Protein AF-A0A8S3PQK8-F1 (afdb_monomer_lite)

Secondary structure (DSSP, 8-state):
-HHHHHHHHHHHTT-SS------S-HHHHHHHHHHHHHTT-------------------TTS-HHHHHHHHHGGGHHHHHH-TTS------SS--HHHHHHHHHHHT-SS----------TT-----PPPPSS-HHHHHHHHHHHHHHHHHHHGGGS--EEEE--HHHHHHHHHHHHHHTT-TTT--TTT-SEEEE-TT--HHHHHHHHHHHTSSS-S--EEEESS--TT--

Foldseek 3Di:
DVVVVVVVCVVVVPDPDDDDDDDLDPLQVVVVCVVCVVVVHDDDDDDDPDPPPDDDDDDPPDDSVVVVVVVVLVCLVVCVVCVPDDDDDDDPDDDPVNVVVCCVSNVPPDDDDDDDDPDDPPDDDDDDDQDDDDPLVRLVVVLLVLLVVCLVCQLNQAQDEAADDPVSVVVSVVVSQVSVPHPVVDDLVQDQEEEDEPPDDPVSNCSQVVQVPDPRHSNRYYYYNDDNDDDD

InterPro domains:
  IPR027417 P-loop containing nucleoside triphosphate hydrolase [G3DSA:3.40.50.300] (14-61)
  IPR027417 P-loop containing nucleoside triphosphate hydrolase [G3DSA:3.40.50.300] (62-119)
  IPR027417 P-loop containing nucleoside triphosphate hydrolase [SSF52540] (18-232)

Organism: Mytilus edulis (NCBI:txid6550)

Radius of gyration: 23.53 Å; chains: 1; bounding box: 61×46×64 Å

Structure (mmCIF, N/CA/C/O backbone):
data_AF-A0A8S3PQK8-F1
#
_entry.id   AF-A0A8S3PQK8-F1
#
loop_
_atom_site.group_PDB
_atom_site.id
_atom_site.type_symbol
_atom_site.label_atom_id
_atom_site.label_alt_id
_atom_site.label_comp_id
_atom_site.label_asym_id
_atom_site.label_entity_id
_atom_site.label_seq_id
_atom_site.pdbx_PDB_ins_code
_atom_site.Cartn_x
_atom_site.Cartn_y
_atom_site.Cartn_z
_atom_site.occupancy
_atom_site.B_iso_or_equiv
_atom_site.auth_seq_id
_atom_site.auth_comp_id
_atom_site.auth_asym_id
_atom_site.auth_atom_id
_atom_site.pdbx_PDB_model_num
ATOM 1 N N . MET A 1 1 ? -15.061 24.542 20.750 1.00 32.66 1 MET A N 1
ATOM 2 C CA . MET A 1 1 ? -14.829 23.195 21.322 1.00 32.66 1 MET A CA 1
ATOM 3 C C . MET A 1 1 ? -16.018 22.699 22.158 1.00 32.66 1 MET A C 1
ATOM 5 O O . MET A 1 1 ? -16.493 21.612 21.881 1.00 32.66 1 MET A O 1
ATOM 9 N N . PHE A 1 2 ? -16.581 23.490 23.084 1.00 24.14 2 PHE A N 1
ATOM 10 C CA . PHE A 1 2 ? -17.727 23.079 23.928 1.00 24.14 2 PHE A CA 1
ATOM 11 C C . PHE A 1 2 ? -19.066 22.819 23.201 1.00 24.14 2 PHE A C 1
ATOM 13 O O . PHE A 1 2 ? -19.845 21.989 23.656 1.00 24.14 2 PHE A O 1
ATOM 20 N N . ILE A 1 3 ? -19.329 23.472 22.063 1.00 28.19 3 ILE A N 1
ATOM 21 C CA . ILE A 1 3 ? -20.581 23.294 21.293 1.00 28.19 3 ILE A CA 1
ATOM 22 C C . ILE A 1 3 ? -20.673 21.881 20.688 1.00 28.19 3 ILE A C 1
ATOM 24 O O . ILE A 1 3 ? -21.721 21.249 20.739 1.00 28.19 3 ILE A O 1
ATOM 28 N N . PHE A 1 4 ? -19.542 21.357 20.210 1.00 37.75 4 PHE A N 1
ATOM 29 C CA . PHE A 1 4 ? -19.444 20.056 19.536 1.00 37.75 4 PHE A CA 1
ATOM 30 C C . PHE A 1 4 ? -19.795 18.884 20.456 1.00 37.75 4 PHE A C 1
ATOM 32 O O . PHE A 1 4 ? -20.394 17.896 20.043 1.00 37.75 4 PHE A O 1
ATOM 39 N N . PHE A 1 5 ? -19.427 19.010 21.729 1.00 40.69 5 PHE A N 1
ATOM 40 C CA . PHE A 1 5 ? -19.716 17.995 22.724 1.00 40.69 5 PHE A CA 1
ATOM 41 C C . PHE A 1 5 ? -21.217 17.897 22.999 1.00 40.69 5 PHE A C 1
ATOM 43 O O . PHE A 1 5 ? -21.731 16.790 23.090 1.00 40.69 5 PHE A O 1
ATOM 50 N N . LYS A 1 6 ? -21.941 19.021 23.068 1.00 43.69 6 LYS A N 1
ATOM 51 C CA . LYS A 1 6 ? -23.376 19.021 23.385 1.00 43.69 6 LYS A CA 1
ATOM 52 C C . LYS A 1 6 ? -24.199 18.218 22.370 1.00 43.69 6 LYS A C 1
ATOM 54 O O . LYS A 1 6 ? -25.004 17.395 22.784 1.00 43.69 6 LYS A O 1
ATOM 59 N N . GLU A 1 7 ? -23.945 18.388 21.073 1.00 49.12 7 GLU A N 1
ATOM 60 C CA . GLU A 1 7 ? -24.629 17.633 20.008 1.00 49.12 7 GLU A CA 1
ATOM 61 C C . GLU A 1 7 ? -24.293 16.133 20.056 1.00 49.12 7 GLU A C 1
ATOM 63 O O . GLU A 1 7 ? -25.190 15.293 19.995 1.00 49.12 7 GLU A O 1
ATOM 68 N N . ILE A 1 8 ? -23.016 15.785 20.274 1.00 53.91 8 ILE A N 1
ATOM 69 C CA . ILE A 1 8 ? -22.574 14.395 20.482 1.00 53.91 8 ILE A CA 1
ATOM 70 C C . ILE A 1 8 ? -23.290 13.765 21.685 1.00 53.91 8 ILE A C 1
ATOM 72 O O . ILE A 1 8 ? -23.731 12.617 21.617 1.00 53.91 8 ILE A O 1
ATOM 76 N N . PHE A 1 9 ? -23.413 14.506 22.788 1.00 54.19 9 PHE A N 1
ATOM 77 C CA . PHE A 1 9 ? -24.049 14.043 24.019 1.00 54.19 9 PHE A CA 1
ATOM 78 C C . PHE A 1 9 ? -25.572 13.916 23.882 1.00 54.19 9 PHE A C 1
ATOM 80 O O . PHE A 1 9 ? -26.135 12.936 24.371 1.00 54.19 9 PHE A O 1
ATOM 87 N N . GLU A 1 10 ? -26.237 14.844 23.188 1.00 56.56 10 GLU A N 1
ATOM 88 C CA . GLU A 1 10 ? -27.672 14.755 22.891 1.00 56.56 10 GLU A CA 1
ATOM 89 C C . GLU A 1 10 ? -27.997 13.547 22.003 1.00 56.56 10 GLU A C 1
ATOM 91 O O . GLU A 1 10 ? -29.006 12.872 22.222 1.00 56.56 10 GLU A O 1
ATOM 96 N N . ASP A 1 11 ? -27.124 13.216 21.051 1.00 53.72 11 ASP A N 1
ATOM 97 C CA . ASP A 1 11 ? -27.304 12.043 20.204 1.00 53.72 11 ASP A CA 1
ATOM 98 C C . ASP A 1 11 ? -26.957 10.735 20.922 1.00 53.72 11 ASP A C 1
ATOM 100 O O . ASP A 1 11 ? -27.687 9.748 20.776 1.00 53.72 11 ASP A O 1
ATOM 104 N N . LEU A 1 12 ? -25.881 10.682 21.709 1.00 55.91 12 LEU A N 1
ATOM 105 C CA . LEU A 1 12 ? -25.510 9.483 22.473 1.00 55.91 12 LEU A CA 1
ATOM 106 C C . LEU A 1 12 ? -26.518 9.166 23.588 1.00 55.91 12 LEU A C 1
ATOM 108 O O . LEU A 1 12 ? -26.785 7.993 23.837 1.00 55.91 12 LEU A O 1
ATOM 112 N N . GLY A 1 13 ? -27.127 10.181 24.209 1.00 52.91 13 GLY A N 1
ATOM 113 C CA . GLY A 1 13 ? -28.089 10.012 25.304 1.00 52.91 13 GLY A CA 1
ATOM 114 C C . GLY A 1 13 ? -29.456 9.438 24.903 1.00 52.91 13 GLY A C 1
ATOM 115 O O . GLY A 1 13 ? -30.226 9.049 25.777 1.00 52.91 13 GLY A O 1
ATOM 116 N N . ARG A 1 14 ? -29.779 9.366 23.602 1.00 49.38 14 ARG A N 1
ATOM 117 C CA . ARG A 1 14 ? -31.119 8.985 23.109 1.00 49.38 14 ARG A CA 1
ATOM 118 C C . ARG A 1 14 ? -31.302 7.502 22.764 1.00 49.38 14 ARG A C 1
ATOM 120 O O . ARG A 1 14 ? -32.435 7.098 22.525 1.00 49.38 14 ARG A O 1
ATOM 127 N N . VAL A 1 15 ? -30.243 6.685 22.686 1.00 47.16 15 VAL A N 1
ATOM 128 C CA . VAL A 1 15 ? -30.364 5.297 22.185 1.00 47.16 15 VAL A CA 1
ATOM 129 C C . VAL A 1 15 ? -29.383 4.346 22.879 1.00 47.16 15 VAL A C 1
ATOM 131 O O . VAL A 1 15 ? -28.185 4.618 22.921 1.00 47.16 15 VAL A O 1
ATOM 134 N N . GLN A 1 16 ? -29.870 3.197 23.361 1.00 54.16 16 GLN A N 1
ATOM 135 C CA . GLN A 1 16 ? -29.011 2.064 23.730 1.00 54.16 16 GLN A CA 1
ATOM 136 C C . GLN A 1 16 ? -28.331 1.507 22.461 1.00 54.16 16 GLN A C 1
ATOM 138 O O . GLN A 1 16 ? -28.963 1.438 21.410 1.00 54.16 16 GLN A O 1
ATOM 143 N N . ASN A 1 17 ? -27.061 1.087 22.561 1.00 65.44 17 ASN A N 1
ATOM 144 C CA . ASN A 1 17 ? -26.271 0.423 21.499 1.00 65.44 17 ASN A CA 1
ATOM 145 C C . ASN A 1 17 ? -25.581 1.330 20.450 1.00 65.44 17 ASN A C 1
ATOM 147 O O . ASN A 1 17 ? -25.608 1.035 19.256 1.00 65.44 17 ASN A O 1
ATOM 151 N N . LYS A 1 18 ? -24.907 2.410 20.871 1.00 68.62 18 LYS A N 1
ATOM 152 C CA . LYS A 1 18 ? -24.005 3.202 20.004 1.00 68.62 18 LYS A CA 1
ATOM 153 C C . LYS A 1 18 ? -22.533 2.961 20.361 1.00 68.62 18 LYS A C 1
ATOM 155 O O . LYS A 1 18 ? -22.199 2.832 21.535 1.00 68.62 18 LYS A O 1
ATOM 160 N N . VAL A 1 19 ? -21.656 2.932 19.352 1.00 73.25 19 VAL A N 1
ATOM 161 C CA . VAL A 1 19 ? -20.194 2.820 19.513 1.00 73.25 19 VAL A CA 1
ATOM 162 C C . VAL A 1 19 ? -19.540 4.101 19.004 1.00 73.25 19 VAL A C 1
ATOM 164 O O . VAL A 1 19 ? -19.773 4.501 17.865 1.00 73.25 19 VAL A O 1
ATOM 167 N N . LEU A 1 20 ? -18.720 4.737 19.842 1.00 74.44 20 LEU A N 1
ATOM 168 C CA . LEU A 1 20 ? -17.906 5.887 19.451 1.00 74.44 20 LEU A CA 1
ATOM 169 C C . LEU A 1 20 ? -16.537 5.401 18.970 1.00 74.44 20 LEU A C 1
ATOM 171 O O . LEU A 1 20 ? -15.814 4.741 19.715 1.00 74.44 20 LEU A O 1
ATOM 175 N N . VAL A 1 21 ? -16.173 5.759 17.740 1.00 75.19 21 VAL A N 1
ATOM 176 C CA . VAL A 1 21 ? -14.856 5.471 17.161 1.00 75.19 21 VAL A CA 1
ATOM 177 C C . VAL A 1 21 ? -14.117 6.788 16.965 1.00 75.19 21 VAL A C 1
ATOM 179 O O . VAL A 1 21 ? -14.624 7.692 16.308 1.00 75.19 21 VAL A O 1
ATOM 182 N N . VAL A 1 22 ? -12.915 6.893 17.530 1.00 74.69 22 VAL A N 1
ATOM 183 C CA . VAL A 1 22 ? -12.039 8.062 17.378 1.00 74.69 22 VAL A CA 1
ATOM 184 C C . VAL A 1 22 ? -10.845 7.659 16.521 1.00 74.69 22 VAL A C 1
ATOM 186 O O . VAL A 1 22 ? -10.125 6.725 16.868 1.00 74.69 22 VAL A O 1
ATOM 189 N N . SER A 1 23 ? -10.627 8.358 15.407 1.00 73.12 23 SER A N 1
ATOM 190 C CA . SER A 1 23 ? -9.511 8.106 14.490 1.00 73.12 23 SER A CA 1
ATOM 191 C C . SER A 1 23 ? -8.790 9.413 14.143 1.00 73.12 23 SER A C 1
ATOM 193 O O . SER A 1 23 ? -9.458 10.419 13.906 1.00 73.12 23 SER A O 1
ATOM 195 N N . PRO A 1 24 ? -7.444 9.417 14.072 1.00 67.88 24 PRO A N 1
ATOM 196 C CA . PRO A 1 24 ? -6.673 10.580 13.625 1.00 67.88 24 PRO A CA 1
ATOM 197 C C . PRO A 1 24 ? -6.825 10.896 12.136 1.00 67.88 24 PRO A C 1
ATOM 199 O O . PRO A 1 24 ? -6.440 11.977 11.702 1.00 67.88 24 PRO A O 1
ATOM 202 N N . LEU A 1 25 ? -7.294 9.939 11.334 1.00 70.38 25 LEU A N 1
ATOM 203 C CA . LEU A 1 25 ? -7.194 9.999 9.880 1.00 70.38 25 LEU A CA 1
ATOM 204 C C . LEU A 1 25 ? -8.588 10.012 9.255 1.00 70.38 25 LEU A C 1
ATOM 206 O O . LEU A 1 25 ? -9.279 8.990 9.250 1.00 70.38 25 LEU A O 1
ATOM 210 N N . ASN A 1 26 ? -8.967 11.165 8.691 1.00 71.44 26 ASN A N 1
ATOM 211 C CA . ASN A 1 26 ? -10.245 11.355 7.996 1.00 71.44 26 ASN A CA 1
ATOM 212 C C . ASN A 1 26 ? -10.434 10.347 6.858 1.00 71.44 26 ASN A C 1
ATOM 214 O O . ASN A 1 26 ? -11.503 9.760 6.756 1.00 71.44 26 ASN A O 1
ATOM 218 N N . ALA A 1 27 ? -9.385 10.064 6.079 1.00 68.88 27 ALA A N 1
ATOM 219 C CA . ALA A 1 27 ? -9.451 9.102 4.977 1.00 68.88 27 ALA A CA 1
ATOM 220 C C . ALA A 1 27 ? -9.863 7.693 5.442 1.00 68.88 27 ALA A C 1
ATOM 222 O O . ALA A 1 27 ? -10.695 7.049 4.808 1.00 68.88 27 ALA A O 1
ATOM 223 N N . ILE A 1 28 ? -9.340 7.239 6.590 1.00 74.44 28 ILE A N 1
ATOM 224 C CA . ILE A 1 28 ? -9.735 5.950 7.176 1.00 74.44 28 ILE A CA 1
ATOM 225 C C . ILE A 1 28 ? -11.195 6.011 7.630 1.00 74.44 28 ILE A C 1
ATOM 227 O O . ILE A 1 28 ? -11.945 5.072 7.383 1.00 74.44 28 ILE A O 1
ATOM 231 N N . MET A 1 29 ? -11.621 7.104 8.273 1.00 76.00 29 MET A N 1
ATOM 232 C CA . MET A 1 29 ? -13.019 7.252 8.700 1.00 76.00 29 MET A CA 1
ATOM 233 C C . MET A 1 29 ? -13.981 7.215 7.511 1.00 76.00 29 MET A C 1
ATOM 235 O O . MET A 1 29 ? -14.977 6.498 7.564 1.00 76.00 29 MET A O 1
ATOM 239 N N . GLU A 1 30 ? -13.655 7.911 6.425 1.00 77.69 30 GLU A N 1
ATOM 240 C CA . GLU A 1 30 ? -14.465 7.944 5.208 1.00 77.69 30 GLU A CA 1
ATOM 241 C C . GLU A 1 30 ? -14.554 6.569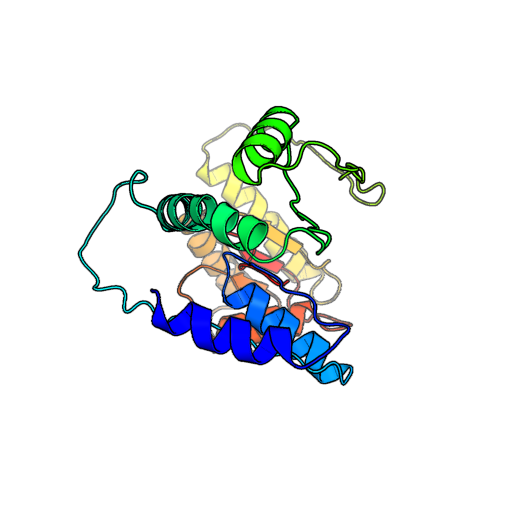 4.535 1.00 77.69 30 GLU A C 1
ATOM 243 O O . GLU A 1 30 ? -15.645 6.146 4.144 1.00 77.69 30 GLU A O 1
ATOM 248 N N . ASP A 1 31 ? -13.434 5.846 4.431 1.00 77.06 31 ASP A N 1
ATOM 249 C CA . ASP A 1 31 ? -13.406 4.481 3.895 1.00 77.06 31 ASP A CA 1
ATOM 250 C C . ASP A 1 31 ? -14.274 3.527 4.733 1.00 77.06 31 ASP A C 1
ATOM 252 O O . ASP A 1 31 ? -15.118 2.802 4.197 1.00 77.06 31 ASP A O 1
ATOM 256 N N . GLN A 1 32 ? -14.151 3.584 6.063 1.00 80.56 32 GLN A N 1
ATOM 257 C CA . GLN A 1 32 ? -14.973 2.768 6.958 1.00 80.56 32 GLN A CA 1
ATOM 258 C C . GLN A 1 32 ? -16.458 3.141 6.875 1.00 80.56 32 GLN A C 1
ATOM 260 O O . GLN A 1 32 ? -17.301 2.247 6.816 1.00 80.56 32 GLN A O 1
ATOM 265 N N . CYS A 1 33 ? -16.803 4.430 6.787 1.00 81.06 33 CYS A N 1
ATOM 266 C CA . CYS A 1 33 ? -18.189 4.865 6.598 1.00 81.06 33 CYS A CA 1
ATOM 267 C C . CYS A 1 33 ? -18.776 4.316 5.292 1.00 81.06 33 CYS A C 1
ATOM 269 O O . CYS A 1 33 ? -19.887 3.789 5.292 1.00 81.06 33 CYS A O 1
ATOM 271 N N . LYS A 1 34 ? -18.026 4.376 4.183 1.00 80.12 34 LYS A N 1
ATOM 272 C CA . LYS A 1 34 ? -18.449 3.801 2.895 1.00 80.12 34 LYS A CA 1
ATOM 273 C C . LYS A 1 34 ? -18.672 2.291 3.003 1.00 80.12 34 LYS A C 1
ATOM 275 O O . LYS A 1 34 ? -19.686 1.796 2.513 1.00 80.12 34 LYS A O 1
ATOM 280 N N . LYS A 1 35 ? -17.757 1.558 3.647 1.00 82.19 35 LYS A N 1
ATOM 281 C CA . LYS A 1 35 ? -17.862 0.101 3.845 1.00 82.19 35 LYS A CA 1
ATOM 282 C C . LYS A 1 35 ? -19.058 -0.282 4.720 1.00 82.19 35 LYS A C 1
ATOM 284 O O . LYS A 1 35 ? -19.798 -1.190 4.356 1.00 82.19 35 LYS A O 1
ATOM 289 N N . LEU A 1 36 ? -19.286 0.430 5.822 1.00 80.50 36 LEU A N 1
ATOM 290 C CA . LEU A 1 36 ? -20.395 0.176 6.746 1.00 80.50 36 LEU A CA 1
ATOM 291 C C . LEU A 1 36 ? -21.758 0.520 6.129 1.00 80.50 36 LEU A C 1
ATOM 293 O O . LEU A 1 36 ? -22.692 -0.274 6.229 1.00 80.50 36 LEU A O 1
ATOM 297 N N . ASN A 1 37 ? -21.855 1.634 5.397 1.00 82.12 37 ASN A N 1
ATOM 298 C CA . ASN A 1 37 ? -23.078 1.989 4.675 1.00 82.12 37 ASN A CA 1
ATOM 299 C C . ASN A 1 37 ? -23.436 0.945 3.602 1.00 82.12 37 ASN A C 1
ATOM 301 O O . ASN A 1 37 ? -24.611 0.636 3.430 1.00 82.12 37 ASN A O 1
ATOM 305 N N . LYS A 1 38 ? -22.444 0.342 2.923 1.00 86.25 38 LYS A N 1
ATOM 306 C CA . LYS A 1 38 ? -22.675 -0.748 1.950 1.00 86.25 38 LYS A CA 1
ATOM 307 C C . LYS A 1 38 ? -23.300 -2.000 2.571 1.00 86.25 38 LYS A C 1
ATOM 309 O O . LYS A 1 38 ? -23.992 -2.729 1.869 1.00 86.25 38 LYS A O 1
ATOM 314 N N . ILE A 1 39 ? -23.068 -2.252 3.859 1.00 88.00 39 ILE A N 1
ATOM 315 C CA . ILE A 1 39 ? -23.669 -3.373 4.600 1.00 88.00 39 ILE A CA 1
ATOM 316 C C . ILE A 1 39 ? -24.865 -2.932 5.464 1.00 88.00 39 ILE A C 1
ATOM 318 O O . ILE A 1 39 ? -25.229 -3.625 6.409 1.00 88.00 39 ILE A O 1
ATOM 322 N N . ASN A 1 40 ? -25.481 -1.785 5.145 1.00 82.44 40 ASN A N 1
ATOM 323 C CA . ASN A 1 40 ? -26.644 -1.210 5.834 1.00 82.44 40 ASN A CA 1
ATOM 324 C C . ASN A 1 40 ? -26.436 -0.916 7.334 1.00 82.44 40 ASN A C 1
ATOM 326 O O . ASN A 1 40 ? -27.398 -0.864 8.103 1.00 82.44 40 ASN A O 1
ATOM 330 N N . VAL A 1 41 ? -25.195 -0.673 7.766 1.00 76.06 41 VAL A N 1
ATOM 331 C CA . VAL A 1 41 ? -24.901 -0.184 9.119 1.00 76.06 41 VAL A CA 1
ATOM 332 C C . VAL A 1 41 ? -24.935 1.341 9.109 1.00 76.06 41 VAL A C 1
ATOM 334 O O . VAL A 1 41 ? -24.174 1.981 8.387 1.00 76.06 41 VAL A O 1
ATOM 337 N N . LYS A 1 42 ? -25.811 1.937 9.927 1.00 75.25 42 LYS A N 1
ATOM 338 C CA . LYS A 1 42 ? -25.942 3.396 10.034 1.00 75.25 42 LYS A CA 1
ATOM 339 C C . LYS A 1 42 ? -24.736 3.991 10.760 1.00 75.25 42 LYS A C 1
ATOM 341 O O . LYS A 1 42 ? -24.538 3.729 11.945 1.00 75.25 42 LYS A O 1
ATOM 346 N N . VAL A 1 43 ? -23.982 4.843 10.069 1.00 76.56 43 VAL A N 1
ATOM 347 C CA . VAL A 1 43 ? -22.812 5.539 10.621 1.00 76.56 43 VAL A CA 1
ATOM 348 C C . VAL A 1 43 ? -22.984 7.046 10.489 1.00 76.56 43 VAL A C 1
ATOM 350 O O . VAL A 1 43 ? -23.504 7.537 9.490 1.00 76.56 43 VAL A O 1
ATOM 353 N N . VAL A 1 44 ? -22.533 7.780 11.504 1.00 74.19 44 VAL A N 1
ATOM 354 C CA . VAL A 1 44 ? -22.441 9.242 11.482 1.00 74.19 44 VAL A CA 1
ATOM 355 C C . VAL A 1 44 ? -20.984 9.612 11.724 1.00 74.19 44 VAL A C 1
ATOM 357 O O . VAL A 1 44 ? -20.423 9.259 12.760 1.00 74.19 44 VAL A O 1
ATOM 360 N N . GLN A 1 45 ? -20.371 10.301 10.761 1.00 72.19 45 GLN A N 1
ATOM 361 C CA . GLN A 1 45 ? -19.023 10.847 10.897 1.00 72.19 45 GLN A CA 1
ATOM 362 C C . GLN A 1 45 ? -19.108 12.307 11.327 1.00 72.19 45 GLN A C 1
ATOM 364 O O . GLN A 1 45 ? -19.802 13.110 10.706 1.00 72.19 45 GLN A O 1
ATOM 369 N N . LEU A 1 46 ? -18.348 12.651 12.361 1.00 67.06 46 LEU A N 1
ATOM 370 C CA . LEU A 1 46 ? -18.178 14.019 12.825 1.00 67.06 46 LEU A CA 1
ATOM 371 C C . LEU A 1 46 ? -16.733 14.437 12.566 1.00 67.06 46 LEU A C 1
ATOM 373 O O . LEU A 1 46 ? -15.812 13.924 13.194 1.00 67.06 46 LEU A O 1
ATOM 377 N N . SER A 1 47 ? -16.527 15.357 11.627 1.00 63.91 47 SER A N 1
ATOM 378 C CA . SER A 1 47 ? -15.202 15.886 11.290 1.00 63.91 47 SER A CA 1
ATOM 379 C C . SER A 1 47 ? -15.213 17.409 11.332 1.00 63.91 47 SER A C 1
ATOM 381 O O . SER A 1 47 ? -16.067 18.034 10.702 1.00 63.91 47 SER A O 1
ATOM 383 N N . GLN A 1 48 ? -14.244 18.019 12.017 1.00 53.00 48 GLN A N 1
ATOM 384 C CA . GLN A 1 48 ? -13.965 19.442 11.837 1.00 53.00 48 GLN A CA 1
ATOM 385 C C . GLN A 1 48 ? -13.186 19.634 10.534 1.00 53.00 48 GLN A C 1
ATOM 387 O O . GLN A 1 48 ? -12.144 19.013 10.328 1.00 53.00 48 GLN A O 1
ATOM 392 N N . LYS A 1 49 ? -13.666 20.522 9.657 1.00 39.84 49 LYS A N 1
ATOM 393 C CA . LYS A 1 49 ? -12.820 21.093 8.606 1.00 39.84 49 LYS A CA 1
ATOM 394 C C . LYS A 1 49 ? -11.869 22.084 9.276 1.00 39.84 49 LYS A C 1
ATOM 396 O O . LYS A 1 49 ? -12.217 23.250 9.437 1.00 39.84 49 LYS A O 1
ATOM 401 N N . CYS A 1 50 ? -10.691 21.631 9.698 1.00 35.66 50 CYS A N 1
ATOM 402 C CA . CYS A 1 50 ? -9.611 22.558 10.019 1.00 35.66 50 CYS A CA 1
ATOM 403 C C . CYS A 1 50 ? -9.173 23.219 8.706 1.00 35.66 50 CYS A C 1
ATOM 405 O O . CYS A 1 50 ? -8.616 22.554 7.836 1.00 35.66 50 CYS A O 1
ATOM 407 N N . GLN A 1 51 ? -9.467 24.509 8.537 1.00 27.64 51 GLN A N 1
ATOM 408 C CA . GLN A 1 51 ? -8.813 25.315 7.510 1.00 27.64 51 GLN A CA 1
ATOM 409 C C . GLN A 1 51 ? -7.342 25.423 7.909 1.00 27.64 51 GLN A C 1
ATOM 411 O O . GLN A 1 51 ? -6.998 26.147 8.841 1.00 27.64 51 GLN A O 1
ATOM 416 N N . ILE A 1 52 ? -6.481 24.648 7.253 1.00 32.91 52 ILE A N 1
ATOM 417 C CA . ILE A 1 52 ? -5.038 24.827 7.371 1.00 32.91 52 ILE A CA 1
ATOM 418 C C . ILE A 1 52 ? -4.733 26.138 6.647 1.00 32.91 52 ILE A C 1
ATOM 420 O O . ILE A 1 52 ? -4.806 26.208 5.424 1.00 32.91 52 ILE A O 1
ATOM 424 N N . ILE A 1 53 ? -4.455 27.195 7.407 1.00 30.36 53 ILE A N 1
ATOM 425 C CA . ILE A 1 53 ? -3.804 28.385 6.863 1.00 30.36 53 ILE A CA 1
ATOM 426 C C . ILE A 1 53 ? -2.383 27.935 6.520 1.00 30.36 53 ILE A C 1
ATOM 428 O O . ILE A 1 53 ? -1.600 27.626 7.420 1.00 30.36 53 ILE A 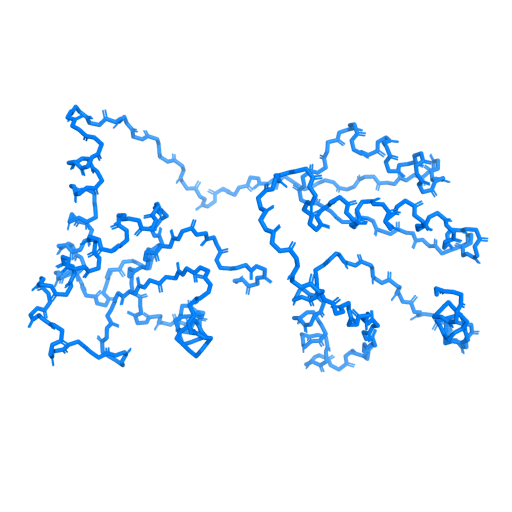O 1
ATOM 432 N N . GLU A 1 54 ? -2.080 27.827 5.227 1.00 33.81 54 GLU A N 1
ATOM 433 C CA . GLU A 1 54 ? -0.752 27.501 4.707 1.00 33.81 54 GLU A CA 1
ATOM 434 C C . GLU A 1 54 ? 0.253 28.593 5.093 1.00 33.81 54 GLU A C 1
ATOM 436 O O . GLU A 1 54 ? 0.535 29.512 4.332 1.00 33.81 54 GLU A O 1
ATOM 441 N N . ASN A 1 55 ? 0.828 28.485 6.287 1.00 30.28 55 ASN A N 1
ATOM 442 C CA . ASN A 1 55 ? 2.046 29.201 6.630 1.00 30.28 55 ASN A CA 1
ATOM 443 C C . ASN A 1 55 ? 3.214 28.215 6.613 1.00 30.28 55 ASN A C 1
ATOM 445 O O . ASN A 1 55 ? 3.522 27.556 7.597 1.00 30.28 55 ASN A O 1
ATOM 449 N N . ASN A 1 56 ? 3.798 28.116 5.420 1.00 33.78 56 ASN A N 1
ATOM 450 C CA . ASN A 1 56 ? 5.207 27.888 5.109 1.00 33.78 56 ASN A CA 1
ATOM 451 C C . ASN A 1 56 ? 6.092 27.105 6.108 1.00 33.78 56 ASN A C 1
ATOM 453 O O . ASN A 1 56 ? 6.477 27.611 7.157 1.00 33.78 56 ASN A O 1
ATOM 457 N N . LYS A 1 57 ? 6.608 25.992 5.565 1.00 34.50 57 LYS A N 1
ATOM 458 C CA . LYS A 1 57 ? 7.969 25.434 5.693 1.00 34.50 57 LYS A CA 1
ATOM 459 C C . LYS A 1 57 ? 8.372 24.696 6.976 1.00 34.50 57 LYS A C 1
ATOM 461 O O . LYS A 1 57 ? 8.486 25.250 8.061 1.00 34.50 57 LYS A O 1
ATOM 466 N N . ASP A 1 58 ? 8.729 23.434 6.736 1.00 38.69 58 ASP A N 1
ATOM 467 C CA . ASP A 1 58 ? 9.926 22.758 7.237 1.00 38.69 58 ASP A CA 1
ATOM 468 C C . ASP A 1 58 ? 10.290 22.980 8.704 1.00 38.69 58 ASP A C 1
ATOM 470 O O . ASP A 1 58 ? 11.159 23.767 9.067 1.00 38.69 58 ASP A O 1
ATOM 474 N N . SER A 1 59 ? 9.699 22.151 9.555 1.00 32.31 59 SER A N 1
ATOM 475 C CA . SER A 1 59 ? 10.430 21.506 10.645 1.00 32.31 59 SER A CA 1
ATOM 476 C C . SER A 1 59 ? 9.605 20.327 11.156 1.00 32.31 59 SER A C 1
ATOM 478 O O . SER A 1 59 ? 8.434 20.462 11.511 1.00 32.31 59 SER A O 1
ATOM 480 N N . CYS A 1 60 ? 10.222 19.145 11.227 1.00 39.06 60 CYS A N 1
ATOM 481 C CA . CYS A 1 60 ? 9.648 17.903 11.765 1.00 39.06 60 CYS A CA 1
ATOM 482 C C . CYS A 1 60 ? 9.185 17.989 13.240 1.00 39.06 60 CYS A C 1
ATOM 484 O O . CYS A 1 60 ? 8.832 16.976 13.844 1.00 39.06 60 CYS A O 1
ATOM 486 N N . GLU A 1 61 ? 9.164 19.179 13.839 1.00 39.72 61 GLU A N 1
ATOM 487 C CA . GLU A 1 61 ? 8.709 19.422 15.202 1.00 39.72 61 GLU A CA 1
ATOM 488 C C . GLU A 1 61 ? 7.234 19.847 15.296 1.00 39.72 61 GLU A C 1
ATOM 490 O O . GLU A 1 61 ? 6.650 19.709 16.366 1.00 39.72 61 GLU A O 1
ATOM 495 N N . ASN A 1 62 ? 6.586 20.244 14.194 1.00 39.06 62 ASN A N 1
ATOM 496 C CA . ASN A 1 62 ? 5.193 20.724 14.188 1.00 39.06 62 ASN A CA 1
ATOM 497 C C . ASN A 1 62 ? 4.293 19.966 13.190 1.00 39.06 62 ASN A C 1
ATOM 499 O O . ASN A 1 62 ? 3.471 20.554 12.499 1.00 39.06 62 ASN A O 1
ATOM 503 N N . GLY A 1 63 ? 4.459 18.644 13.076 1.00 40.34 63 GLY A N 1
ATOM 504 C CA . GLY A 1 63 ? 3.622 17.819 12.194 1.00 40.34 63 GLY A CA 1
ATOM 505 C C . GLY A 1 63 ? 2.225 17.494 12.766 1.00 40.34 63 GLY A C 1
ATOM 506 O O . GLY A 1 63 ? 2.051 17.486 13.991 1.00 40.34 63 GLY A O 1
ATOM 507 N N . PRO A 1 64 ? 1.257 17.084 11.915 1.00 40.28 64 PRO A N 1
ATOM 508 C CA . PRO A 1 64 ? -0.125 16.743 12.306 1.00 40.28 64 PRO A CA 1
ATOM 509 C C . PRO A 1 64 ? -0.212 15.651 13.391 1.00 40.28 64 PRO A C 1
ATOM 511 O O . PRO A 1 64 ? -1.168 15.578 14.162 1.00 40.28 64 PRO A O 1
ATOM 514 N N . GLY A 1 65 ? 0.831 14.825 13.522 1.00 42.75 65 GLY A N 1
ATOM 515 C CA . GLY A 1 65 ? 0.947 13.824 14.579 1.00 42.75 65 GLY A CA 1
ATOM 516 C C . GLY A 1 65 ? 1.128 14.382 16.002 1.00 42.75 65 GLY A C 1
ATOM 517 O O . GLY A 1 65 ? 0.750 13.687 16.944 1.00 42.75 65 GLY A O 1
ATOM 518 N N . ARG A 1 66 ? 1.686 15.591 16.208 1.00 46.28 66 ARG A N 1
ATOM 519 C CA . ARG A 1 66 ? 1.762 16.219 17.551 1.00 46.28 66 ARG A CA 1
ATOM 520 C C . ARG A 1 66 ? 0.450 16.897 17.932 1.00 46.28 66 ARG A C 1
ATOM 522 O O . ARG A 1 66 ? 0.020 16.735 19.072 1.00 46.28 66 ARG A O 1
ATOM 529 N N . GLU A 1 67 ? -0.192 17.600 17.000 1.00 50.84 67 GLU A N 1
ATOM 530 C CA . GLU A 1 67 ? -1.496 18.236 17.240 1.00 50.84 67 GLU A CA 1
ATOM 531 C C . GLU A 1 67 ? -2.552 17.195 17.612 1.00 50.84 67 GLU A C 1
ATOM 533 O O . GLU A 1 67 ? -3.216 17.340 18.638 1.00 50.84 67 GLU A O 1
ATOM 538 N N . PHE A 1 68 ? -2.602 16.069 16.889 1.00 52.81 68 PHE A N 1
ATOM 539 C CA . PHE A 1 68 ? -3.462 14.954 17.273 1.00 52.81 68 PHE A CA 1
ATOM 540 C C . PHE A 1 68 ? -3.107 14.395 18.653 1.00 52.81 68 PHE A C 1
ATOM 542 O O . PHE A 1 68 ? -4.004 14.168 19.452 1.00 52.81 68 PHE A O 1
ATOM 549 N N . ARG A 1 69 ? -1.820 14.199 18.986 1.00 54.34 69 ARG A N 1
ATOM 550 C CA . ARG A 1 69 ? -1.421 13.719 20.328 1.00 54.34 69 ARG A CA 1
ATOM 551 C C . ARG A 1 69 ? -1.873 14.670 21.438 1.00 54.34 69 ARG A C 1
ATOM 553 O O . ARG A 1 69 ? -2.221 14.197 22.518 1.00 54.34 69 ARG A O 1
ATOM 560 N N . LYS A 1 70 ? -1.895 15.980 21.171 1.00 61.47 70 LYS A N 1
ATOM 561 C CA . LYS A 1 70 ? -2.396 16.993 22.104 1.00 61.47 70 LYS A CA 1
ATOM 562 C C . LYS A 1 70 ? -3.913 16.870 22.283 1.00 61.47 70 LYS A C 1
ATOM 564 O O . LYS A 1 70 ? -4.353 16.706 23.415 1.00 61.47 70 LYS A O 1
ATOM 569 N N . SER A 1 71 ? -4.697 16.805 21.206 1.00 62.91 71 SER A N 1
ATOM 570 C CA . SER A 1 71 ? -6.155 16.587 21.293 1.00 62.91 71 SER A CA 1
ATOM 571 C C . SER A 1 71 ? -6.532 15.196 21.825 1.00 62.91 71 SER A C 1
ATOM 573 O O . SER A 1 71 ? -7.537 15.037 22.506 1.00 62.91 71 SER A O 1
ATOM 575 N N . PHE A 1 72 ? -5.706 14.173 21.591 1.00 65.56 72 PHE A N 1
ATOM 576 C CA . PHE A 1 72 ? -5.916 12.822 22.121 1.00 65.56 72 PHE A CA 1
ATOM 577 C C . PHE A 1 72 ? -5.794 12.790 23.649 1.00 65.56 72 PHE A C 1
ATOM 579 O O . PHE A 1 72 ? -6.504 12.037 24.311 1.00 65.56 72 PHE A O 1
ATOM 586 N N . SER A 1 73 ? -4.944 13.650 24.222 1.00 62.72 73 SER A N 1
ATOM 587 C CA . SER A 1 73 ? -4.841 13.815 25.676 1.00 62.72 73 SER A CA 1
ATOM 588 C C . SER A 1 73 ? -6.103 14.414 26.312 1.00 62.72 73 SER A C 1
ATOM 590 O O . SER A 1 73 ? -6.288 14.287 27.516 1.00 62.72 73 SER A O 1
ATOM 592 N N . GLU A 1 74 ? -7.010 14.993 25.519 1.00 69.25 74 GLU A N 1
ATOM 593 C CA . GLU A 1 74 ? -8.303 15.508 25.986 1.00 69.25 74 GLU A CA 1
ATOM 594 C C . GLU A 1 74 ? -9.395 14.424 25.987 1.00 69.25 74 GLU A C 1
ATOM 596 O O . GLU A 1 74 ? -10.446 14.609 26.599 1.00 69.25 74 GLU A O 1
ATOM 601 N N . LEU A 1 75 ? -9.155 13.246 25.387 1.00 70.12 75 LEU A N 1
ATOM 602 C CA . LEU A 1 75 ? -10.124 12.137 25.385 1.00 70.12 75 LEU A CA 1
ATOM 603 C C . LEU A 1 75 ? -10.406 11.579 26.786 1.00 70.12 75 LEU A C 1
ATOM 605 O O . LEU A 1 75 ? -11.415 10.903 26.974 1.00 70.12 75 LEU A O 1
ATOM 609 N N . VAL A 1 76 ? -9.577 11.904 27.784 1.00 67.88 76 VAL A N 1
ATOM 610 C CA . VAL A 1 76 ? -9.863 11.626 29.205 1.00 67.88 76 VAL A CA 1
ATOM 611 C C . VAL A 1 76 ? -11.221 12.181 29.614 1.00 67.88 76 VAL A C 1
ATOM 613 O O . VAL A 1 76 ? -11.954 11.541 30.362 1.00 67.88 76 VAL A O 1
ATOM 616 N N . VAL A 1 77 ? -11.595 13.341 29.069 1.00 71.94 77 VAL A N 1
ATOM 617 C CA . VAL A 1 77 ? -12.874 13.994 29.349 1.00 71.94 77 VAL A CA 1
ATOM 618 C C . VAL A 1 77 ? -14.045 13.081 28.983 1.00 71.94 77 VAL A C 1
ATOM 620 O O . VAL A 1 77 ? -15.006 12.993 29.743 1.00 71.94 77 VAL A O 1
ATOM 623 N N . LEU A 1 78 ? -13.950 12.327 27.879 1.00 68.88 78 LEU A N 1
ATOM 624 C CA . LEU A 1 78 ? -14.989 11.369 27.489 1.00 68.88 78 LEU A CA 1
ATOM 625 C C . LEU A 1 78 ? -15.177 10.278 28.543 1.00 68.88 78 LEU A C 1
ATOM 627 O O . LEU A 1 78 ? -16.311 9.862 28.777 1.00 68.88 78 LEU A O 1
ATOM 631 N N . LYS A 1 79 ? -14.100 9.835 29.209 1.00 69.19 79 LYS A N 1
ATOM 632 C CA . LYS A 1 79 ? -14.221 8.830 30.266 1.00 69.19 79 LYS A CA 1
ATOM 633 C C . LYS A 1 79 ? -15.032 9.368 31.439 1.00 69.19 79 LYS A C 1
ATOM 635 O O . LYS A 1 79 ? -15.934 8.665 31.877 1.00 69.19 79 LYS A O 1
ATOM 640 N N . SER A 1 80 ? -14.791 10.613 31.854 1.00 73.12 80 SER A N 1
ATOM 641 C CA . SER A 1 80 ? -15.526 11.265 32.948 1.00 73.12 80 SER A CA 1
ATOM 642 C C . SER A 1 80 ? -17.038 11.331 32.709 1.00 73.12 80 SER A C 1
ATOM 644 O O . SER A 1 80 ? -17.810 11.216 33.657 1.00 73.12 80 SER A O 1
ATOM 646 N N . PHE A 1 81 ? -17.472 11.487 31.453 1.00 71.12 81 PHE A N 1
ATOM 647 C CA . PHE A 1 81 ? -18.895 11.490 31.094 1.00 71.12 81 PHE A CA 1
ATOM 648 C C . PHE A 1 81 ? -19.467 10.082 30.856 1.00 71.12 81 PHE A C 1
ATOM 650 O O . PHE A 1 81 ? -20.649 9.850 31.101 1.00 71.12 81 PHE A O 1
ATOM 657 N N . PHE A 1 82 ? -18.642 9.128 30.413 1.00 73.06 82 PHE A N 1
ATOM 658 C CA . PHE A 1 82 ? -19.054 7.771 30.045 1.00 73.06 82 PHE A CA 1
ATOM 659 C C . PHE A 1 82 ? -18.334 6.696 30.877 1.00 73.06 82 PHE A C 1
ATOM 661 O O . PHE A 1 82 ? -17.678 5.788 30.353 1.00 73.06 82 PHE A O 1
ATOM 668 N N . ASN A 1 83 ? -18.484 6.761 32.203 1.00 69.12 83 ASN A N 1
ATOM 669 C CA . ASN A 1 83 ? -17.791 5.855 33.126 1.00 69.12 83 ASN A CA 1
ATOM 670 C C . ASN A 1 83 ? -18.100 4.363 32.883 1.00 69.12 83 ASN A C 1
ATOM 672 O O . ASN A 1 83 ? -17.203 3.530 33.024 1.00 69.12 83 ASN A O 1
ATOM 676 N N . ASN A 1 84 ? -19.311 4.034 32.422 1.00 68.75 84 ASN A N 1
ATOM 677 C CA . ASN A 1 84 ? -19.769 2.651 32.224 1.00 68.75 84 ASN A CA 1
ATOM 678 C C . ASN A 1 84 ? -19.626 2.131 30.782 1.00 68.75 84 ASN A C 1
ATOM 680 O O . ASN A 1 84 ? -20.005 0.995 30.505 1.00 68.75 84 ASN A O 1
ATOM 684 N N . VAL A 1 85 ? -19.090 2.932 29.853 1.00 72.25 85 VAL A N 1
ATOM 685 C CA . VAL A 1 85 ? -18.905 2.504 28.458 1.00 72.25 85 VAL A CA 1
ATOM 686 C C . VAL A 1 85 ? -17.544 1.808 28.307 1.00 72.25 85 VAL A C 1
ATOM 688 O O . VAL A 1 85 ? -16.524 2.372 28.730 1.00 72.25 85 VAL A O 1
ATOM 691 N N . PRO A 1 86 ? -17.490 0.590 27.731 1.00 68.19 86 PRO A N 1
ATOM 692 C CA . PRO A 1 86 ? -16.229 -0.084 27.449 1.00 68.19 86 PRO A CA 1
ATOM 693 C C . PRO A 1 86 ? -15.464 0.648 26.340 1.00 68.19 86 PRO A C 1
ATOM 695 O O . PRO A 1 86 ? -16.037 1.047 25.329 1.00 68.19 86 PRO A O 1
ATOM 698 N N . ILE A 1 87 ? -14.153 0.805 26.527 1.00 72.81 87 ILE A N 1
ATOM 699 C CA . ILE A 1 87 ? -13.260 1.463 25.568 1.00 72.81 87 ILE A CA 1
ATOM 700 C C . ILE A 1 87 ? -12.392 0.394 24.910 1.00 72.81 87 ILE A C 1
ATOM 702 O O . ILE A 1 87 ? -11.721 -0.373 25.600 1.00 72.81 87 ILE A O 1
ATOM 706 N N . ALA A 1 88 ? -12.381 0.370 23.579 1.00 74.12 88 ALA A N 1
ATOM 707 C CA . ALA A 1 88 ? -11.468 -0.447 22.792 1.00 74.12 88 ALA A CA 1
ATOM 708 C C . ALA A 1 88 ? -10.433 0.451 22.102 1.00 74.12 88 ALA A C 1
ATOM 710 O O . ALA A 1 88 ? -10.789 1.350 21.342 1.00 74.12 88 ALA A O 1
ATOM 711 N N . CYS A 1 89 ? -9.149 0.190 22.351 1.00 73.50 89 CYS A N 1
ATOM 712 C CA . CYS A 1 89 ? -8.036 0.890 21.713 1.00 73.50 89 CYS A CA 1
ATOM 713 C C . CYS A 1 89 ? -7.366 -0.039 20.696 1.00 73.50 89 CYS A C 1
ATOM 715 O O . CYS A 1 89 ? -6.897 -1.115 21.062 1.00 73.50 89 CYS A O 1
ATOM 717 N N . LEU A 1 90 ? -7.295 0.385 19.433 1.00 75.88 90 LEU A N 1
ATOM 718 C CA . LEU A 1 90 ? -6.702 -0.387 18.339 1.00 75.88 90 LEU A CA 1
ATOM 719 C C . LEU A 1 90 ? -5.415 0.288 17.861 1.00 75.88 90 LEU A C 1
ATOM 721 O O . LEU A 1 90 ? -5.398 1.491 17.609 1.00 75.88 90 LEU A O 1
ATOM 725 N N . SER A 1 91 ? -4.329 -0.474 17.727 1.00 76.25 91 SER A N 1
ATOM 726 C CA . SER A 1 91 ? -3.091 0.005 17.105 1.00 76.25 91 SER A CA 1
ATOM 727 C C . SER A 1 91 ? -2.220 -1.167 16.655 1.00 76.25 91 SER A C 1
ATOM 729 O O . SER A 1 91 ? -2.186 -2.209 17.306 1.00 76.25 91 SER A O 1
ATOM 731 N N . GLY A 1 92 ? -1.519 -0.986 15.533 1.00 73.00 92 GLY A N 1
ATOM 732 C CA . GLY A 1 92 ? -0.626 -1.996 14.956 1.00 73.00 92 GLY A CA 1
ATOM 733 C C . GLY A 1 92 ? 0.792 -2.006 15.536 1.00 73.00 92 GLY A C 1
ATOM 734 O O . GLY A 1 92 ? 1.573 -2.882 15.188 1.00 73.00 92 GLY A O 1
ATOM 735 N N . THR A 1 93 ? 1.156 -1.041 16.391 1.00 75.62 93 THR A N 1
ATOM 736 C CA . THR A 1 93 ? 2.548 -0.834 16.851 1.00 75.62 93 THR A CA 1
ATOM 737 C C . THR A 1 93 ? 2.661 -0.579 18.361 1.00 75.62 93 THR A C 1
ATOM 739 O O . THR A 1 93 ? 3.582 0.093 18.841 1.00 75.62 93 THR A O 1
ATOM 742 N N . LEU A 1 94 ? 1.710 -1.087 19.154 1.00 75.31 94 LEU A N 1
ATOM 743 C CA . LEU A 1 94 ? 1.738 -0.903 20.608 1.00 75.31 94 LEU A CA 1
ATOM 744 C C . LEU A 1 94 ? 2.917 -1.639 21.246 1.00 75.31 94 LEU A C 1
ATOM 746 O O . LEU A 1 94 ? 3.108 -2.836 21.069 1.00 75.31 94 LEU A O 1
ATOM 750 N N . THR A 1 95 ? 3.670 -0.903 22.060 1.00 76.31 95 THR A N 1
ATOM 751 C CA . THR A 1 95 ? 4.684 -1.451 22.964 1.00 76.31 95 THR A CA 1
ATOM 752 C C . THR A 1 95 ? 4.154 -1.406 24.397 1.00 76.31 95 THR A C 1
ATOM 754 O O . THR A 1 95 ? 3.237 -0.636 24.695 1.00 76.31 95 THR A O 1
ATOM 757 N N . GLY A 1 96 ? 4.764 -2.149 25.326 1.00 77.94 96 GLY A N 1
ATOM 758 C CA . GLY A 1 96 ? 4.384 -2.092 26.747 1.00 77.94 96 GLY A CA 1
ATOM 759 C C . GLY A 1 96 ? 4.442 -0.673 27.339 1.00 77.94 96 GLY A C 1
ATOM 760 O O . GLY A 1 96 ? 3.581 -0.286 28.125 1.00 77.94 96 GLY A O 1
ATOM 761 N N . LYS A 1 97 ? 5.394 0.157 26.884 1.00 79.62 97 LYS A N 1
ATOM 762 C CA . LYS A 1 97 ? 5.480 1.576 27.273 1.00 79.62 97 LYS A CA 1
ATOM 763 C C . LYS A 1 97 ? 4.264 2.376 26.798 1.00 79.62 97 LYS A C 1
ATOM 765 O O . LYS A 1 97 ? 3.731 3.173 27.566 1.00 79.62 97 LYS A O 1
ATOM 770 N N . HIS A 1 98 ? 3.811 2.149 25.562 1.00 76.38 98 HIS A N 1
ATOM 771 C CA . HIS A 1 98 ? 2.619 2.806 25.017 1.00 76.38 98 HIS A CA 1
ATOM 772 C C . HIS A 1 98 ? 1.353 2.396 25.771 1.00 76.38 98 HIS A C 1
ATOM 774 O O . HIS A 1 98 ? 0.540 3.256 26.092 1.00 76.38 98 HIS A O 1
ATOM 780 N N . ILE A 1 99 ? 1.214 1.114 26.114 1.00 78.06 99 ILE A N 1
ATOM 781 C CA . ILE A 1 99 ? 0.070 0.607 26.884 1.00 78.06 99 ILE A CA 1
ATOM 782 C C . ILE A 1 99 ? 0.008 1.276 28.264 1.00 78.06 99 ILE A C 1
ATOM 784 O O . ILE A 1 99 ? -1.040 1.783 28.655 1.00 78.06 99 ILE A O 1
ATOM 788 N N . ASN A 1 100 ? 1.141 1.366 28.967 1.00 79.69 100 ASN A N 1
ATOM 789 C CA . ASN A 1 100 ? 1.204 2.024 30.275 1.00 79.69 100 ASN A CA 1
ATOM 790 C C . ASN A 1 100 ? 0.884 3.524 30.193 1.00 79.69 100 ASN A C 1
ATOM 792 O O . ASN A 1 100 ? 0.208 4.063 31.068 1.00 79.69 100 ASN A O 1
ATOM 796 N N . ALA A 1 101 ? 1.355 4.205 29.145 1.00 77.81 101 ALA A N 1
ATOM 797 C CA . ALA A 1 101 ? 1.026 5.608 28.914 1.00 77.81 101 ALA A CA 1
ATOM 798 C C . ALA A 1 101 ? -0.475 5.799 28.633 1.00 77.81 101 ALA A C 1
ATOM 800 O O . ALA A 1 101 ? -1.090 6.683 29.224 1.00 77.81 101 ALA A O 1
ATOM 801 N N . LEU A 1 102 ? -1.073 4.940 27.799 1.00 76.12 102 LEU A N 1
ATOM 802 C CA . LEU A 1 102 ? -2.503 4.968 27.479 1.00 76.12 102 LEU A CA 1
ATOM 803 C C . LEU A 1 102 ? -3.379 4.682 28.700 1.00 76.12 102 LEU A C 1
ATOM 805 O O . LEU A 1 102 ? -4.369 5.374 28.902 1.00 76.12 102 LEU A O 1
ATOM 809 N N . SER A 1 103 ? -3.003 3.708 29.533 1.00 77.69 103 SER A N 1
ATOM 810 C CA . SER A 1 103 ? -3.711 3.396 30.782 1.00 77.69 103 SER A CA 1
ATOM 811 C C . SER A 1 103 ? -3.750 4.607 31.721 1.00 77.69 103 SER A C 1
ATOM 813 O O . SER A 1 103 ? -4.816 4.949 32.233 1.00 77.69 103 SER A O 1
ATOM 815 N N . LYS A 1 104 ? -2.617 5.309 31.877 1.00 80.94 104 LYS A N 1
ATOM 816 C CA . LYS A 1 104 ? -2.535 6.537 32.684 1.00 80.94 104 LYS A CA 1
ATOM 817 C C . LYS A 1 104 ? -3.335 7.686 32.087 1.00 80.94 104 LYS A C 1
ATOM 819 O O . LYS A 1 104 ? -4.019 8.379 32.826 1.00 80.94 104 LYS A O 1
ATOM 824 N N . GLN A 1 105 ? -3.242 7.889 30.773 1.00 76.69 105 GLN A N 1
ATOM 825 C CA . GLN A 1 105 ? -3.983 8.946 30.090 1.00 76.69 105 GLN A CA 1
ATOM 826 C C . GLN A 1 105 ? -5.485 8.701 30.218 1.00 76.69 105 GLN A C 1
ATOM 828 O O . GLN A 1 105 ? -6.181 9.531 30.772 1.00 76.69 105 GLN A O 1
ATOM 833 N N . LEU A 1 106 ? -5.985 7.535 29.818 1.00 74.19 106 LEU A N 1
ATOM 834 C CA . LEU A 1 106 ? -7.421 7.237 29.804 1.00 74.19 106 LEU A CA 1
ATOM 835 C C . LEU A 1 106 ? -8.017 6.922 31.189 1.00 74.19 106 LEU A C 1
ATOM 837 O O . LEU A 1 106 ? -9.212 6.644 31.276 1.00 74.19 106 LEU A O 1
ATOM 841 N N . LEU A 1 107 ? -7.204 6.947 32.254 1.00 77.62 107 LEU A N 1
ATOM 842 C CA . LEU A 1 107 ? -7.588 6.580 33.622 1.00 77.62 107 LEU A CA 1
ATOM 843 C C . LEU A 1 107 ? -8.209 5.168 33.703 1.00 77.62 107 LEU A C 1
ATOM 845 O O . LEU A 1 107 ? -9.167 4.929 34.437 1.00 77.62 107 LEU A O 1
ATOM 849 N N . ILE A 1 108 ? -7.660 4.219 32.935 1.00 75.38 108 ILE A N 1
ATOM 850 C CA . ILE A 1 108 ? -8.133 2.827 32.874 1.00 75.38 108 ILE A CA 1
ATOM 851 C C . ILE A 1 108 ? -7.162 1.939 33.649 1.00 75.38 108 ILE A C 1
ATOM 853 O O . ILE A 1 108 ? -6.040 1.698 33.203 1.00 75.38 108 ILE A O 1
ATOM 857 N N . SER A 1 109 ? -7.605 1.423 34.793 1.00 74.62 109 SER A N 1
ATOM 858 C CA . SER A 1 109 ? -6.824 0.514 35.644 1.00 74.62 109 SER A CA 1
ATOM 859 C C . SER A 1 109 ? -7.041 -0.968 35.321 1.00 74.62 109 SER A C 1
ATOM 861 O O . SER A 1 109 ? -6.148 -1.774 35.561 1.00 74.62 109 SER A O 1
ATOM 863 N N . ASN A 1 110 ? -8.193 -1.332 34.748 1.00 79.38 110 ASN A N 1
ATOM 864 C CA . ASN A 1 110 ? -8.522 -2.704 34.362 1.00 79.38 110 ASN A CA 1
ATOM 865 C C . ASN A 1 110 ? -8.754 -2.789 32.848 1.00 79.38 110 ASN A C 1
ATOM 867 O O . ASN A 1 110 ? -9.728 -2.238 32.334 1.00 79.38 110 ASN A O 1
ATOM 871 N N . PHE A 1 111 ? -7.852 -3.460 32.133 1.00 79.44 111 PHE A N 1
ATOM 872 C CA . PHE A 1 111 ? -7.947 -3.649 30.688 1.00 79.44 111 PHE A CA 1
ATOM 873 C C . PHE A 1 111 ? -7.422 -5.021 30.271 1.00 79.44 111 PHE A C 1
ATOM 875 O O . PHE A 1 111 ? -6.530 -5.595 30.894 1.00 79.44 111 PHE A O 1
ATOM 882 N N . LYS A 1 112 ? -7.959 -5.526 29.159 1.00 79.44 112 LYS A N 1
ATOM 883 C CA . LYS A 1 112 ? -7.482 -6.739 28.500 1.00 79.44 112 LYS A CA 1
ATOM 884 C C . LYS A 1 112 ? -6.685 -6.349 27.263 1.00 79.44 112 LYS A C 1
ATOM 886 O O . LYS A 1 112 ? -7.208 -5.670 26.384 1.00 79.44 112 LYS A O 1
ATOM 891 N N . VAL A 1 113 ? -5.439 -6.808 27.178 1.00 79.75 113 VAL A N 1
ATOM 892 C CA . VAL A 1 113 ? -4.630 -6.671 25.961 1.00 79.75 113 VAL A CA 1
ATOM 893 C C . VAL A 1 113 ? -4.847 -7.904 25.100 1.00 79.75 113 VAL A C 1
ATOM 895 O O . VAL A 1 113 ? -4.621 -9.026 25.548 1.00 79.75 113 VAL A O 1
ATOM 898 N N . ILE A 1 114 ? -5.285 -7.691 23.863 1.00 80.88 114 ILE A N 1
ATOM 899 C CA . ILE A 1 114 ? -5.339 -8.729 22.836 1.00 80.88 114 ILE A CA 1
ATOM 900 C C . ILE A 1 114 ? -4.265 -8.376 21.816 1.00 80.88 114 ILE A C 1
ATOM 902 O O . ILE A 1 114 ? -4.321 -7.315 21.200 1.00 80.88 114 ILE A O 1
ATOM 906 N N . SER A 1 115 ? -3.273 -9.251 21.678 1.00 77.38 115 SER A N 1
ATOM 907 C CA . SER A 1 115 ? -2.194 -9.107 20.706 1.00 77.38 115 SER A CA 1
ATOM 908 C C . SER A 1 115 ? -2.269 -10.251 19.709 1.00 77.38 115 SER A C 1
ATOM 910 O O . SER A 1 115 ? -2.471 -11.403 20.096 1.00 77.38 115 SER A O 1
ATOM 912 N N . VAL A 1 116 ? -2.111 -9.925 18.432 1.00 80.50 116 VAL A N 1
ATOM 913 C CA . VAL A 1 116 ? -2.011 -10.896 17.344 1.00 80.50 116 VAL A CA 1
ATOM 914 C C . VAL A 1 116 ? -0.623 -10.750 16.744 1.00 80.50 116 VAL A C 1
ATOM 916 O O . VAL A 1 116 ? -0.150 -9.630 16.548 1.00 80.50 116 VAL A O 1
ATOM 919 N N . SER A 1 117 ? 0.038 -11.878 16.480 1.00 77.69 117 SER A N 1
ATOM 920 C CA . SER A 1 117 ? 1.360 -11.861 15.856 1.00 77.69 117 SER A CA 1
ATOM 921 C C . SER A 1 117 ? 1.296 -11.149 14.497 1.00 77.69 117 SER A C 1
ATOM 923 O O . SER A 1 117 ? 0.397 -11.452 13.708 1.00 77.69 117 SER A O 1
ATOM 925 N N . PRO A 1 118 ? 2.233 -10.231 14.196 1.00 79.44 118 PRO A N 1
ATOM 926 C CA . PRO A 1 118 ? 2.331 -9.625 12.872 1.00 79.44 118 PRO A CA 1
ATOM 927 C C . PRO A 1 118 ? 2.877 -10.599 11.817 1.00 79.44 118 PRO A C 1
ATOM 929 O O . PRO A 1 118 ? 2.848 -10.270 10.633 1.00 79.44 118 PRO A O 1
ATOM 932 N N . GLU A 1 119 ? 3.377 -11.769 12.231 1.00 83.44 119 GLU A N 1
ATOM 933 C CA . GLU A 1 119 ? 3.989 -12.766 11.354 1.00 83.44 119 GLU A CA 1
ATOM 934 C C . GLU A 1 119 ? 3.024 -13.229 10.255 1.00 83.44 119 GLU A C 1
ATOM 936 O O . GLU A 1 119 ? 1.862 -13.567 10.507 1.00 83.44 119 GLU A O 1
ATOM 941 N N . LYS A 1 120 ? 3.527 -13.274 9.021 1.00 83.94 120 LYS A N 1
ATOM 942 C CA . LYS A 1 120 ? 2.785 -13.728 7.847 1.00 83.94 120 LYS A CA 1
ATOM 943 C C . LYS A 1 120 ? 3.549 -14.885 7.227 1.00 83.94 120 LYS A C 1
ATOM 945 O O . LYS A 1 120 ? 4.467 -14.682 6.444 1.00 83.94 120 LYS A O 1
ATOM 950 N N . THR A 1 121 ? 3.128 -16.104 7.543 1.00 89.12 121 THR A N 1
ATOM 951 C CA . THR A 1 121 ? 3.799 -17.338 7.097 1.00 89.12 121 THR A CA 1
ATOM 952 C C . THR A 1 121 ? 3.819 -17.514 5.577 1.00 89.12 121 THR A C 1
ATOM 954 O O . THR A 1 121 ? 4.633 -18.266 5.051 1.00 89.12 121 THR A O 1
ATOM 957 N N . ASN A 1 122 ? 2.943 -16.809 4.859 1.00 91.19 122 ASN A N 1
ATOM 958 C CA . ASN A 1 122 ? 2.900 -16.773 3.402 1.00 91.19 122 ASN A CA 1
ATOM 959 C C . ASN A 1 122 ? 3.840 -15.721 2.778 1.00 91.19 122 ASN A C 1
ATOM 961 O O . ASN A 1 122 ? 3.836 -15.572 1.557 1.00 91.19 122 ASN A O 1
ATOM 965 N N . LEU A 1 123 ? 4.616 -14.977 3.576 1.00 88.62 123 LEU A N 1
ATOM 966 C CA . LEU A 1 123 ? 5.598 -14.008 3.091 1.00 88.62 123 LEU A CA 1
ATOM 967 C C . LEU A 1 123 ? 7.013 -14.567 3.223 1.00 88.62 123 LEU A C 1
ATOM 969 O O . LEU A 1 123 ? 7.484 -14.890 4.310 1.00 88.62 123 LEU A O 1
ATOM 973 N N . LYS A 1 124 ? 7.725 -14.625 2.097 1.00 91.62 124 LYS A N 1
ATOM 974 C CA . LYS A 1 124 ? 9.152 -14.943 2.071 1.00 91.62 124 LYS A CA 1
ATOM 975 C C . LYS A 1 124 ? 9.955 -13.647 2.106 1.00 91.62 124 LYS A C 1
ATOM 977 O O . LYS A 1 124 ? 9.886 -12.854 1.171 1.00 91.62 124 LYS A O 1
ATOM 982 N N . LEU A 1 125 ? 10.747 -13.458 3.157 1.00 89.31 125 LEU A N 1
ATOM 983 C CA . LEU A 1 125 ? 11.686 -12.343 3.260 1.00 89.31 125 LEU A CA 1
ATOM 984 C C . LEU A 1 125 ? 13.051 -12.778 2.728 1.00 89.31 125 LEU A C 1
ATOM 986 O O . LEU A 1 125 ? 13.636 -13.747 3.209 1.00 89.31 125 LEU A O 1
ATOM 990 N N . ILE A 1 126 ? 13.548 -12.066 1.720 1.00 89.19 126 ILE A N 1
ATOM 991 C CA . ILE A 1 126 ? 14.869 -12.296 1.135 1.00 89.19 126 ILE A CA 1
ATOM 992 C C . ILE A 1 126 ? 15.679 -11.021 1.330 1.00 89.19 126 ILE A C 1
ATOM 994 O O . ILE A 1 126 ? 15.261 -9.945 0.908 1.00 89.19 126 ILE A O 1
ATOM 998 N N . VAL A 1 127 ? 16.838 -11.150 1.972 1.00 88.88 127 VAL A N 1
ATOM 999 C CA . VAL A 1 127 ? 17.800 -10.058 2.122 1.00 88.88 127 VAL A CA 1
ATOM 1000 C C . VAL A 1 127 ? 18.958 -10.335 1.178 1.00 88.88 127 VAL A C 1
ATOM 1002 O O . VAL A 1 127 ? 19.659 -11.333 1.327 1.00 88.88 127 VAL A O 1
ATOM 1005 N N . CYS A 1 128 ? 19.137 -9.458 0.197 1.00 81.88 128 CYS A N 1
ATOM 1006 C CA . CYS A 1 128 ? 20.239 -9.541 -0.751 1.00 81.88 128 CYS A CA 1
ATOM 1007 C C . CYS A 1 128 ? 21.355 -8.581 -0.335 1.00 81.88 128 CYS A C 1
ATOM 1009 O O . CYS A 1 128 ? 21.091 -7.451 0.087 1.00 81.88 128 CYS A O 1
ATOM 1011 N N . GLU A 1 129 ? 22.607 -9.008 -0.487 1.00 80.19 129 GLU A N 1
ATOM 1012 C CA . GLU A 1 129 ? 23.742 -8.108 -0.311 1.00 80.19 129 GLU A CA 1
ATOM 1013 C C . GLU A 1 129 ? 23.746 -7.023 -1.388 1.00 80.19 129 GLU A C 1
ATOM 1015 O O . GLU A 1 129 ? 23.391 -7.242 -2.550 1.00 80.19 129 GLU A O 1
ATOM 1020 N N . LYS A 1 130 ? 24.181 -5.822 -1.004 1.00 71.69 130 LYS A N 1
ATOM 1021 C CA . LYS A 1 130 ? 24.361 -4.735 -1.964 1.00 71.69 130 LYS A CA 1
ATOM 1022 C C . LYS A 1 130 ? 25.528 -5.092 -2.886 1.00 71.69 130 LYS A C 1
ATOM 1024 O O . LYS A 1 130 ? 26.658 -5.217 -2.422 1.00 71.69 130 LYS A O 1
ATOM 1029 N N . VAL A 1 131 ? 25.265 -5.177 -4.190 1.00 74.06 131 VAL A N 1
ATOM 1030 C CA . VAL A 1 131 ? 26.293 -5.374 -5.232 1.00 74.06 131 VAL A CA 1
ATOM 1031 C C . VAL A 1 131 ? 27.376 -4.285 -5.120 1.00 74.06 131 VAL A C 1
ATOM 1033 O O . VAL A 1 131 ? 27.113 -3.199 -4.601 1.00 74.06 131 VAL A O 1
ATOM 1036 N N . LYS A 1 132 ? 28.611 -4.538 -5.566 1.00 75.69 132 LYS A N 1
ATOM 1037 C CA . LYS A 1 132 ? 29.664 -3.503 -5.650 1.00 75.69 132 LYS A 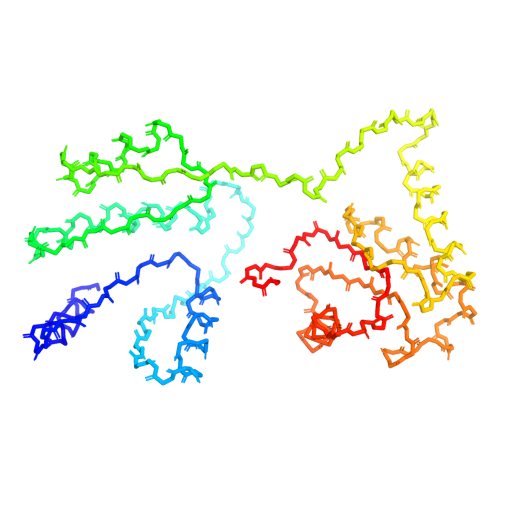CA 1
ATOM 1038 C C . LYS A 1 132 ? 29.325 -2.480 -6.753 1.00 75.69 132 LYS A C 1
ATOM 1040 O O . LYS A 1 132 ? 28.618 -2.819 -7.691 1.00 75.69 132 LYS A O 1
ATOM 1045 N N . GLY A 1 133 ? 29.784 -1.233 -6.618 1.00 78.75 133 GLY A N 1
ATOM 1046 C CA . GLY A 1 133 ? 29.483 -0.130 -7.552 1.00 78.75 133 GLY A CA 1
ATOM 1047 C C . GLY A 1 133 ? 28.834 1.082 -6.878 1.00 78.75 133 GLY A C 1
ATOM 1048 O O . GLY A 1 133 ? 28.688 1.115 -5.647 1.00 78.75 133 GLY A O 1
ATOM 1049 N N . THR A 1 134 ? 28.433 2.067 -7.678 1.00 83.75 134 THR A N 1
ATOM 1050 C CA . THR A 1 134 ? 27.699 3.255 -7.214 1.00 83.75 134 THR A CA 1
ATOM 1051 C C . THR A 1 134 ? 26.251 2.903 -6.852 1.00 83.75 134 THR A C 1
ATOM 1053 O O . THR A 1 134 ? 25.717 1.876 -7.269 1.00 83.75 134 THR A O 1
ATOM 1056 N N . LEU A 1 135 ? 25.592 3.725 -6.028 1.00 77.81 135 LEU A N 1
ATOM 1057 C CA . LEU A 1 135 ? 24.183 3.505 -5.669 1.00 77.81 135 LEU A CA 1
ATOM 1058 C C . LEU A 1 135 ? 23.270 3.529 -6.909 1.00 77.81 135 LEU A C 1
ATOM 1060 O O . LEU A 1 135 ? 22.375 2.691 -7.015 1.00 77.81 135 LEU A O 1
ATOM 1064 N N . MET A 1 136 ? 23.551 4.440 -7.847 1.00 79.75 136 MET A N 1
ATOM 1065 C CA . MET A 1 136 ? 22.804 4.595 -9.097 1.00 79.75 136 MET A CA 1
ATOM 1066 C C . MET A 1 136 ? 22.854 3.320 -9.940 1.00 79.75 136 MET A C 1
ATOM 1068 O O . MET A 1 136 ? 21.802 2.775 -10.252 1.00 79.75 136 MET A O 1
ATOM 1072 N N . GLU A 1 137 ? 24.050 2.788 -10.219 1.00 84.06 137 GLU A N 1
ATOM 1073 C CA . GLU A 1 137 ? 24.219 1.568 -11.028 1.00 84.06 137 GLU A CA 1
ATOM 1074 C C . GLU A 1 137 ? 23.477 0.370 -10.422 1.00 84.06 137 GLU A C 1
ATOM 1076 O O . GLU A 1 137 ? 22.903 -0.450 -11.133 1.00 84.06 137 GLU A O 1
ATOM 1081 N N . LYS A 1 138 ? 23.452 0.266 -9.088 1.00 82.06 138 LYS A N 1
ATOM 1082 C CA . LYS A 1 138 ? 22.758 -0.830 -8.396 1.00 82.06 138 LYS A CA 1
ATOM 1083 C C . LYS A 1 138 ? 21.253 -0.743 -8.574 1.00 82.06 138 LYS A C 1
ATOM 1085 O O . LYS A 1 138 ? 20.626 -1.748 -8.896 1.00 82.06 138 LYS A O 1
ATOM 1090 N N . ILE A 1 139 ? 20.679 0.435 -8.336 1.00 84.56 139 ILE A N 1
ATOM 1091 C CA . ILE A 1 139 ? 19.234 0.641 -8.472 1.00 84.56 139 ILE A CA 1
ATOM 1092 C C . ILE A 1 139 ? 18.826 0.482 -9.938 1.00 84.56 139 ILE A C 1
ATOM 1094 O O . ILE A 1 139 ? 17.817 -0.159 -10.226 1.00 84.56 139 ILE A O 1
ATOM 1098 N N . GLU A 1 140 ? 19.656 0.982 -10.852 1.00 89.56 140 GLU A N 1
ATOM 1099 C CA . GLU A 1 140 ? 19.490 0.833 -12.292 1.00 89.56 140 GLU A CA 1
ATOM 1100 C C . GLU A 1 140 ? 19.452 -0.622 -12.740 1.00 89.56 140 GLU A C 1
ATOM 1102 O O . GLU A 1 140 ? 18.494 -1.029 -13.393 1.00 89.56 140 GLU A O 1
ATOM 1107 N N . ASN A 1 141 ? 20.413 -1.439 -12.316 1.00 89.75 141 ASN A N 1
ATOM 1108 C CA . ASN A 1 141 ? 20.420 -2.861 -12.651 1.00 89.75 141 ASN A CA 1
ATOM 1109 C C . ASN A 1 141 ? 19.166 -3.589 -12.140 1.00 89.75 141 ASN A C 1
ATOM 1111 O O . ASN A 1 141 ? 18.645 -4.467 -12.828 1.00 89.75 141 ASN A O 1
ATOM 1115 N N . ILE A 1 142 ? 18.651 -3.207 -10.965 1.00 91.94 142 ILE A N 1
ATOM 1116 C CA . ILE A 1 142 ? 17.440 -3.807 -10.392 1.00 91.94 142 ILE A CA 1
ATOM 1117 C C . ILE A 1 142 ? 16.210 -3.455 -11.231 1.00 91.94 142 ILE A C 1
ATOM 1119 O O . ILE A 1 142 ? 15.512 -4.363 -11.682 1.00 91.94 142 ILE A O 1
ATOM 1123 N N . TYR A 1 143 ? 15.923 -2.167 -11.460 1.00 93.94 143 TYR A N 1
ATOM 1124 C CA . TYR A 1 143 ? 14.707 -1.810 -12.195 1.00 93.94 143 TYR A CA 1
ATOM 1125 C C . TYR A 1 143 ? 14.783 -2.234 -13.663 1.00 93.94 143 TYR A C 1
ATOM 1127 O O . TYR A 1 143 ? 13.763 -2.646 -14.209 1.00 93.94 143 TYR A O 1
ATOM 1135 N N . LYS A 1 144 ? 15.967 -2.192 -14.296 1.00 94.88 144 LYS A N 1
ATOM 1136 C CA . LYS A 1 144 ? 16.138 -2.640 -15.686 1.00 94.88 144 LYS A CA 1
ATOM 1137 C C . LYS A 1 144 ? 15.835 -4.121 -15.820 1.00 94.88 144 LYS A C 1
ATOM 1139 O O . LYS A 1 144 ? 14.993 -4.479 -16.630 1.00 94.88 144 LYS A O 1
ATOM 1144 N N . SER A 1 145 ? 16.413 -4.955 -14.952 1.00 94.69 145 SER A N 1
ATOM 1145 C CA . SER A 1 145 ? 16.138 -6.395 -14.947 1.00 94.69 145 SER A CA 1
ATOM 1146 C C . SER A 1 145 ? 14.643 -6.701 -14.810 1.00 94.69 145 SER A C 1
ATOM 1148 O O . SER A 1 145 ? 14.136 -7.582 -15.499 1.00 94.69 145 SER A O 1
ATOM 1150 N N . GLN A 1 146 ? 13.924 -5.962 -13.960 1.00 96.19 146 GLN A N 1
ATOM 1151 C CA . GLN A 1 146 ? 12.479 -6.144 -13.793 1.00 96.19 146 GLN A CA 1
ATOM 1152 C C . GLN A 1 146 ? 11.676 -5.657 -15.008 1.00 96.19 146 GLN A C 1
ATOM 1154 O O . GLN A 1 146 ? 10.715 -6.308 -15.406 1.00 96.19 146 GLN A O 1
ATOM 1159 N N . ILE A 1 147 ? 12.072 -4.544 -15.631 1.00 96.25 147 ILE A N 1
ATOM 1160 C CA . ILE A 1 147 ? 11.426 -4.019 -16.844 1.00 96.25 147 ILE A CA 1
ATOM 1161 C C . ILE A 1 147 ? 11.670 -4.942 -18.045 1.00 96.25 147 ILE A C 1
ATOM 1163 O O . ILE A 1 147 ? 10.740 -5.195 -18.809 1.00 96.25 147 ILE A O 1
ATOM 1167 N N . ASP A 1 148 ? 12.880 -5.478 -18.195 1.00 95.56 148 ASP A N 1
ATOM 1168 C CA . ASP A 1 148 ? 13.233 -6.417 -19.262 1.00 95.56 148 ASP A CA 1
ATOM 1169 C C . ASP A 1 148 ? 12.434 -7.716 -19.132 1.00 95.56 148 ASP A C 1
ATOM 1171 O O . ASP A 1 148 ? 11.872 -8.214 -20.108 1.00 95.56 148 ASP A O 1
ATOM 1175 N N . GLN A 1 149 ? 12.302 -8.236 -17.909 1.00 96.81 149 GLN A N 1
ATOM 1176 C CA . GLN A 1 149 ? 11.471 -9.406 -17.646 1.00 96.81 149 GLN A CA 1
ATOM 1177 C C . GLN A 1 149 ? 9.988 -9.116 -17.927 1.00 96.81 149 GLN A C 1
ATOM 1179 O O . GLN A 1 149 ? 9.319 -9.907 -18.593 1.00 96.81 149 GLN A O 1
ATOM 1184 N N . LEU A 1 150 ? 9.482 -7.948 -17.515 1.00 96.44 150 LEU A N 1
ATOM 1185 C CA . LEU A 1 150 ? 8.124 -7.504 -17.836 1.00 96.44 150 LEU A CA 1
ATOM 1186 C C . LEU A 1 150 ? 7.890 -7.395 -19.354 1.00 96.44 150 LEU A C 1
ATOM 1188 O O . LEU A 1 150 ? 6.798 -7.706 -19.837 1.00 96.44 150 LEU A O 1
ATOM 1192 N N . LEU A 1 151 ? 8.895 -6.967 -20.122 1.00 93.69 151 LEU A N 1
ATOM 1193 C CA . LEU A 1 151 ? 8.818 -6.869 -21.580 1.00 93.69 151 LEU A CA 1
ATOM 1194 C C . LEU A 1 151 ? 8.619 -8.243 -22.239 1.00 93.69 151 LEU A C 1
ATOM 1196 O O . LEU A 1 151 ? 7.932 -8.334 -23.262 1.00 93.69 151 LEU A O 1
ATOM 1200 N N . VAL A 1 152 ? 9.189 -9.297 -21.654 1.00 94.69 152 VAL A N 1
ATOM 1201 C CA . VAL A 1 152 ? 9.062 -10.681 -22.131 1.00 94.69 152 VAL A CA 1
ATOM 1202 C C . VAL A 1 152 ? 7.758 -11.314 -21.644 1.00 94.69 152 VAL A C 1
ATOM 1204 O O . VAL A 1 152 ? 6.990 -11.843 -22.444 1.00 94.69 152 VAL A O 1
ATOM 1207 N N . GLU A 1 153 ? 7.479 -11.240 -20.344 1.00 95.38 153 GLU A N 1
ATOM 1208 C CA . GLU A 1 153 ? 6.378 -11.974 -19.709 1.00 95.38 153 GLU A CA 1
ATOM 1209 C C . GLU A 1 153 ? 5.017 -11.283 -19.854 1.00 95.38 153 GLU A C 1
ATOM 1211 O O . GLU A 1 153 ? 3.975 -11.946 -19.843 1.00 95.38 153 GLU A O 1
ATOM 1216 N N . ARG A 1 154 ? 5.000 -9.955 -20.027 1.00 91.19 154 ARG A N 1
ATOM 1217 C CA . ARG A 1 154 ? 3.788 -9.144 -20.223 1.00 91.19 154 ARG A CA 1
ATOM 1218 C C . ARG A 1 154 ? 2.741 -9.437 -19.148 1.00 91.19 154 ARG A C 1
ATOM 1220 O O . ARG A 1 154 ? 2.996 -9.250 -17.965 1.00 91.19 154 ARG A O 1
ATOM 1227 N N . ASN A 1 155 ? 1.565 -9.917 -19.549 1.00 90.50 155 ASN A N 1
ATOM 1228 C CA . ASN A 1 155 ? 0.454 -10.213 -18.651 1.00 90.50 155 ASN A CA 1
ATOM 1229 C C . ASN A 1 155 ? 0.742 -11.376 -17.693 1.00 90.50 155 ASN A C 1
ATOM 1231 O O . ASN A 1 155 ? 0.001 -11.517 -16.723 1.00 90.50 155 ASN A O 1
ATOM 1235 N N . ASN A 1 156 ? 1.780 -12.179 -17.940 1.00 93.38 156 ASN A N 1
ATOM 1236 C CA . ASN A 1 156 ? 2.205 -13.256 -17.047 1.00 93.38 156 ASN A CA 1
ATOM 1237 C C . ASN A 1 156 ? 3.205 -12.789 -15.981 1.00 93.38 156 ASN A C 1
ATOM 1239 O O . ASN A 1 156 ? 3.453 -13.537 -15.039 1.00 93.38 156 ASN A O 1
ATOM 1243 N N . PHE A 1 157 ? 3.744 -11.569 -16.099 1.00 96.38 157 PHE A N 1
ATOM 1244 C CA . PHE A 1 157 ? 4.626 -11.010 -15.080 1.00 96.38 157 PHE A CA 1
ATOM 1245 C C . PHE A 1 157 ? 3.853 -10.841 -13.762 1.00 96.38 157 PHE A C 1
ATOM 1247 O O . PHE A 1 157 ? 2.729 -10.317 -13.780 1.00 96.38 157 PHE A O 1
ATOM 1254 N N . PRO A 1 158 ? 4.407 -11.274 -12.617 1.00 95.12 158 PRO A N 1
ATOM 1255 C CA . PRO A 1 158 ? 3.728 -11.159 -11.335 1.00 95.12 158 PRO A CA 1
ATOM 1256 C C . PRO A 1 158 ? 3.511 -9.693 -10.960 1.00 95.12 158 PRO A C 1
ATOM 1258 O O . PRO A 1 158 ? 4.380 -8.847 -11.169 1.00 95.12 158 PRO A O 1
ATOM 1261 N N . VAL A 1 159 ? 2.364 -9.393 -10.346 1.00 95.00 159 VAL A N 1
ATOM 1262 C CA . VAL A 1 159 ? 2.090 -8.048 -9.824 1.00 95.00 159 VAL A CA 1
ATOM 1263 C C . VAL A 1 159 ? 3.156 -7.682 -8.793 1.00 95.00 159 VAL A C 1
ATOM 1265 O O . VAL A 1 159 ? 3.268 -8.313 -7.743 1.00 95.00 159 VAL A O 1
ATOM 1268 N N . THR A 1 160 ? 3.938 -6.656 -9.113 1.00 94.75 160 THR A N 1
ATOM 1269 C CA . THR A 1 160 ? 5.138 -6.263 -8.379 1.00 94.75 160 THR A CA 1
ATOM 1270 C C . THR A 1 160 ? 5.071 -4.785 -8.025 1.00 94.75 160 THR A C 1
ATOM 1272 O O . THR A 1 160 ? 4.942 -3.923 -8.897 1.00 94.75 160 THR A O 1
ATOM 1275 N N . LEU A 1 161 ? 5.199 -4.488 -6.731 1.00 93.94 161 LEU A N 1
ATOM 1276 C CA . LEU A 1 161 ? 5.366 -3.130 -6.222 1.00 93.94 161 LEU A CA 1
ATOM 1277 C C . LEU A 1 161 ? 6.840 -2.895 -5.909 1.00 93.94 161 LEU A C 1
ATOM 1279 O O . LEU A 1 161 ? 7.427 -3.610 -5.096 1.00 93.94 161 LEU A O 1
ATOM 1283 N N . MET A 1 162 ? 7.434 -1.881 -6.532 1.00 93.75 162 MET A N 1
ATOM 1284 C CA . MET A 1 162 ? 8.834 -1.537 -6.329 1.00 93.75 162 MET A CA 1
ATOM 1285 C C . MET A 1 162 ? 8.959 -0.211 -5.584 1.00 93.75 162 MET A C 1
ATOM 1287 O O . MET A 1 162 ? 8.683 0.856 -6.130 1.00 93.75 162 MET A O 1
ATOM 1291 N N . PHE A 1 163 ? 9.402 -0.291 -4.329 1.00 92.44 163 PHE A N 1
ATOM 1292 C CA . PHE A 1 163 ? 9.578 0.875 -3.470 1.00 92.44 163 PHE A CA 1
ATOM 1293 C C . PHE A 1 163 ? 10.936 1.531 -3.705 1.00 92.44 163 PHE A C 1
ATOM 1295 O O . PHE A 1 163 ? 11.972 0.902 -3.485 1.00 92.44 163 PHE A O 1
ATOM 1302 N N . MET A 1 164 ? 10.943 2.794 -4.131 1.00 90.50 164 MET A N 1
ATOM 1303 C CA . MET A 1 164 ? 12.177 3.549 -4.361 1.00 90.50 164 MET A CA 1
ATOM 1304 C C . MET A 1 164 ? 11.964 5.069 -4.254 1.00 90.50 164 MET A C 1
ATOM 1306 O O . MET A 1 164 ? 10.836 5.541 -4.402 1.00 90.50 164 MET A O 1
ATOM 1310 N N . PRO A 1 165 ? 13.028 5.860 -4.010 1.00 88.88 165 PRO A N 1
ATOM 1311 C CA . PRO A 1 165 ? 12.927 7.318 -4.005 1.00 88.88 165 PRO A CA 1
ATOM 1312 C C . PRO A 1 165 ? 12.511 7.889 -5.367 1.00 88.88 165 PRO A C 1
ATOM 1314 O O . PRO A 1 165 ? 12.807 7.308 -6.412 1.00 88.88 165 PRO A O 1
ATOM 1317 N N . MET A 1 166 ? 11.867 9.060 -5.344 1.00 87.56 166 MET A N 1
ATOM 1318 C CA . MET A 1 166 ? 11.257 9.688 -6.525 1.00 87.56 166 MET A CA 1
ATOM 1319 C C . MET A 1 166 ? 12.240 9.893 -7.687 1.00 87.56 166 MET A C 1
ATOM 1321 O O . MET A 1 166 ? 11.871 9.686 -8.841 1.00 87.56 166 MET A O 1
ATOM 1325 N N . GLU A 1 167 ? 13.493 10.251 -7.388 1.00 87.88 167 GLU A N 1
ATOM 1326 C CA . GLU A 1 167 ? 14.549 10.418 -8.395 1.00 87.88 167 GLU A CA 1
ATOM 1327 C C . GLU A 1 167 ? 14.723 9.149 -9.246 1.00 87.88 167 GLU A C 1
ATOM 1329 O O . GLU A 1 167 ? 14.702 9.218 -10.473 1.00 87.88 167 GLU A O 1
ATOM 1334 N N . TYR A 1 168 ? 14.754 7.969 -8.622 1.00 91.88 168 TYR A N 1
ATOM 1335 C CA . TYR A 1 168 ? 14.898 6.693 -9.325 1.00 91.88 168 TYR A CA 1
ATOM 1336 C C . TYR A 1 168 ? 13.632 6.274 -10.066 1.00 91.88 168 TYR A C 1
ATOM 1338 O O . TYR A 1 168 ? 13.742 5.654 -11.122 1.00 91.88 168 TYR A O 1
ATOM 1346 N N . ILE A 1 169 ? 12.444 6.642 -9.568 1.00 92.88 169 ILE A N 1
ATOM 1347 C CA . ILE A 1 169 ? 11.181 6.385 -10.278 1.00 92.88 169 ILE A CA 1
ATOM 1348 C C . ILE A 1 169 ? 11.202 7.074 -11.640 1.00 92.88 169 ILE A C 1
ATOM 1350 O O . ILE A 1 169 ? 10.849 6.454 -12.640 1.00 92.88 169 ILE A O 1
ATOM 1354 N N . ALA A 1 170 ? 11.651 8.330 -11.704 1.00 91.38 170 ALA A N 1
ATOM 1355 C CA . ALA A 1 170 ? 11.727 9.064 -12.965 1.00 91.38 170 ALA A CA 1
ATOM 1356 C C . ALA A 1 170 ? 12.656 8.367 -13.980 1.00 91.38 170 ALA A C 1
ATOM 1358 O O . ALA A 1 170 ? 12.292 8.210 -15.151 1.00 91.38 170 ALA A O 1
ATOM 1359 N N . HIS A 1 171 ? 13.819 7.884 -13.527 1.00 92.62 171 HIS A N 1
ATOM 1360 C CA . HIS A 1 171 ? 14.743 7.106 -14.360 1.00 92.62 171 HIS A CA 1
ATOM 1361 C C . HIS A 1 171 ? 14.133 5.773 -14.820 1.00 92.62 171 HIS A C 1
ATOM 1363 O O . HIS A 1 171 ? 14.168 5.462 -16.012 1.00 92.62 171 HIS A O 1
ATOM 1369 N N . ALA A 1 172 ? 13.523 5.016 -13.904 1.00 94.88 172 ALA A N 1
ATOM 1370 C CA . ALA A 1 172 ? 12.901 3.729 -14.201 1.00 94.88 172 ALA A CA 1
ATOM 1371 C C . ALA A 1 172 ? 11.735 3.867 -15.191 1.00 94.88 172 ALA A C 1
ATOM 1373 O O . ALA A 1 172 ? 11.658 3.117 -16.163 1.00 94.88 172 ALA A O 1
ATOM 1374 N N . MET A 1 173 ? 10.870 4.870 -15.002 1.00 92.94 173 MET A N 1
ATOM 1375 C CA . MET A 1 173 ? 9.774 5.175 -15.925 1.00 92.94 173 MET A CA 1
ATOM 1376 C C . MET A 1 173 ? 10.300 5.548 -17.311 1.00 92.94 173 MET A C 1
ATOM 1378 O O . MET A 1 173 ? 9.790 5.046 -18.309 1.00 92.94 173 MET A O 1
ATOM 1382 N N . SER A 1 174 ? 11.344 6.379 -17.388 1.00 91.94 174 SER A N 1
ATOM 1383 C CA . SER A 1 174 ? 11.964 6.760 -18.666 1.00 91.94 174 SER A CA 1
ATOM 1384 C C . SER A 1 174 ? 12.505 5.540 -19.417 1.00 91.94 174 SER A C 1
ATOM 1386 O O . SER A 1 174 ? 12.263 5.390 -20.616 1.00 91.94 174 SER A O 1
ATOM 1388 N N . TYR A 1 175 ? 13.178 4.632 -18.705 1.00 93.69 175 TYR A N 1
ATOM 1389 C CA . TYR A 1 175 ? 13.658 3.378 -19.278 1.00 93.69 175 TYR A CA 1
ATOM 1390 C C . TYR A 1 175 ? 12.506 2.462 -19.718 1.00 93.69 175 TYR A C 1
ATOM 1392 O O . TYR A 1 175 ? 12.548 1.923 -20.822 1.00 93.69 175 TYR A O 1
ATOM 1400 N N . ALA A 1 176 ? 11.445 2.336 -18.914 1.00 93.75 176 ALA A N 1
ATOM 1401 C CA . ALA A 1 176 ? 10.261 1.552 -19.266 1.00 93.75 176 ALA A CA 1
ATOM 1402 C C . ALA A 1 176 ? 9.586 2.082 -20.541 1.00 93.75 176 ALA A C 1
ATOM 1404 O O . ALA A 1 176 ? 9.303 1.310 -21.454 1.00 93.75 176 ALA A O 1
ATOM 1405 N N . TYR A 1 177 ? 9.395 3.400 -20.661 1.00 92.62 177 TYR A N 1
ATOM 1406 C CA . TYR A 1 177 ? 8.870 3.997 -21.891 1.00 92.62 177 TYR A CA 1
ATOM 1407 C C . TYR A 1 177 ? 9.757 3.683 -23.095 1.00 92.62 177 TYR A C 1
ATOM 1409 O O . TYR A 1 177 ? 9.237 3.302 -24.142 1.00 92.62 177 TYR A O 1
ATOM 1417 N N . TYR A 1 178 ? 11.080 3.798 -22.955 1.00 91.31 178 TYR A N 1
ATOM 1418 C CA . TYR A 1 178 ? 12.019 3.465 -24.026 1.00 91.31 178 TYR A CA 1
ATOM 1419 C C . TYR A 1 178 ? 11.915 1.990 -24.448 1.00 91.31 178 TYR A C 1
ATOM 1421 O O . TYR A 1 178 ? 11.698 1.705 -25.627 1.00 91.31 178 TYR A O 1
ATOM 1429 N N . ALA A 1 179 ? 11.980 1.057 -23.493 1.00 91.44 179 ALA A N 1
ATOM 1430 C CA . ALA A 1 179 ? 11.926 -0.384 -23.746 1.00 91.44 179 ALA A CA 1
ATOM 1431 C C . ALA A 1 179 ? 10.616 -0.828 -24.426 1.00 91.44 179 ALA A C 1
ATOM 1433 O O . ALA A 1 179 ? 10.603 -1.757 -25.232 1.00 91.44 179 ALA A O 1
ATOM 1434 N N . PHE A 1 180 ? 9.509 -0.134 -24.154 1.00 90.44 180 PHE A N 1
ATOM 1435 C CA . PHE A 1 180 ? 8.187 -0.438 -24.708 1.00 90.44 180 PHE A CA 1
ATOM 1436 C C . PHE A 1 180 ? 7.865 0.331 -26.004 1.00 90.44 180 PHE A C 1
ATOM 1438 O O . PHE A 1 180 ? 6.732 0.297 -26.487 1.00 90.44 180 PHE A O 1
ATOM 1445 N N . GLY A 1 181 ? 8.864 0.973 -26.619 1.00 85.06 181 GLY A N 1
ATOM 1446 C CA . GLY A 1 181 ? 8.738 1.598 -27.937 1.00 85.06 181 GLY A CA 1
ATOM 1447 C C . GLY A 1 181 ? 8.330 3.073 -27.918 1.00 85.06 181 GLY A C 1
ATOM 1448 O O . GLY A 1 181 ? 7.860 3.577 -28.939 1.00 85.06 181 GLY A O 1
ATOM 1449 N N . GLY A 1 182 ? 8.531 3.754 -26.790 1.00 81.81 182 GLY A N 1
ATOM 1450 C CA . GLY A 1 182 ? 8.369 5.195 -26.616 1.00 81.81 182 GLY A CA 1
ATOM 1451 C C . GLY A 1 182 ? 6.999 5.630 -26.088 1.00 81.81 182 GLY A C 1
ATOM 1452 O O . GLY A 1 182 ? 6.017 4.889 -26.114 1.00 81.81 182 GLY A O 1
ATOM 1453 N N . VAL A 1 183 ? 6.930 6.890 -25.642 1.00 76.88 183 VAL A N 1
ATOM 1454 C CA . VAL A 1 183 ? 5.723 7.516 -25.060 1.00 76.88 183 VAL A CA 1
ATOM 1455 C C . VAL A 1 183 ? 4.546 7.535 -26.045 1.00 76.88 183 VAL A C 1
ATOM 1457 O O . VAL A 1 183 ? 3.396 7.458 -25.635 1.00 76.88 183 VAL A O 1
ATOM 1460 N N . SER A 1 184 ? 4.810 7.565 -27.354 1.00 72.94 184 SER A N 1
ATOM 1461 C CA . SER A 1 184 ? 3.766 7.579 -28.387 1.00 72.94 184 SER A CA 1
ATOM 1462 C C . SER A 1 184 ? 2.982 6.267 -28.510 1.00 72.94 184 SER A C 1
ATOM 1464 O O . SER A 1 184 ? 1.873 6.279 -29.039 1.00 72.94 184 SER A O 1
ATOM 1466 N N . LYS A 1 185 ? 3.529 5.137 -28.038 1.00 74.06 185 LYS A N 1
ATOM 1467 C CA . LYS A 1 185 ? 2.867 3.820 -28.101 1.00 74.06 185 LYS A CA 1
ATOM 1468 C C . LYS A 1 185 ? 2.157 3.434 -26.805 1.00 74.06 185 LYS A C 1
ATOM 1470 O O . LYS A 1 185 ? 1.318 2.530 -26.814 1.00 74.06 185 LYS A O 1
ATOM 1475 N N . ILE A 1 186 ? 2.485 4.101 -25.701 1.00 77.31 186 ILE A N 1
ATOM 1476 C CA . ILE A 1 186 ? 1.998 3.753 -24.369 1.00 77.31 186 ILE A CA 1
ATOM 1477 C C . ILE A 1 186 ? 0.962 4.781 -23.938 1.00 77.31 186 ILE A C 1
ATOM 1479 O O . ILE A 1 186 ? 1.243 5.962 -23.783 1.00 77.31 186 ILE A O 1
ATOM 1483 N N . THR A 1 187 ? -0.250 4.299 -23.723 1.00 70.19 187 THR A N 1
ATOM 1484 C CA . THR A 1 187 ? -1.377 5.053 -23.187 1.00 70.19 187 THR A CA 1
ATOM 1485 C C . THR A 1 187 ? -1.731 4.512 -21.808 1.00 70.19 187 THR A C 1
ATOM 1487 O O . THR A 1 187 ? -1.428 3.366 -21.470 1.00 70.19 187 THR A O 1
ATOM 1490 N N . VAL A 1 188 ? -2.449 5.308 -21.014 1.00 64.00 188 VAL A N 1
ATOM 1491 C CA . VAL A 1 188 ? -2.937 4.888 -19.687 1.00 64.00 188 VAL A CA 1
ATOM 1492 C C . VAL A 1 188 ? -3.751 3.586 -19.760 1.00 64.00 188 VAL A C 1
ATOM 1494 O O . VAL A 1 188 ? -3.712 2.792 -18.821 1.00 64.00 188 VAL A O 1
ATOM 1497 N N . ASN A 1 189 ? -4.412 3.321 -20.893 1.00 67.38 189 ASN A N 1
ATOM 1498 C CA . ASN A 1 189 ? -5.279 2.158 -21.107 1.00 67.38 189 ASN A CA 1
ATOM 1499 C C . ASN A 1 189 ? -4.541 0.889 -21.563 1.00 67.38 189 ASN A C 1
ATOM 1501 O O . ASN A 1 189 ? -5.096 -0.199 -21.444 1.00 67.38 189 ASN A O 1
ATOM 1505 N N . ASN A 1 190 ? -3.312 1.000 -22.081 1.00 77.00 190 ASN A N 1
ATOM 1506 C CA . ASN A 1 190 ? -2.536 -0.154 -22.558 1.00 77.00 190 ASN A CA 1
ATOM 1507 C C . ASN A 1 190 ? -1.244 -0.404 -21.761 1.00 77.00 190 ASN A C 1
ATOM 1509 O O . ASN A 1 190 ? -0.578 -1.417 -21.973 1.00 77.00 190 ASN A O 1
ATOM 1513 N N . ALA A 1 191 ? -0.890 0.499 -20.843 1.00 84.62 191 ALA A N 1
ATOM 1514 C CA . ALA A 1 191 ? 0.288 0.356 -20.005 1.00 84.62 191 ALA A CA 1
ATOM 1515 C C . ALA A 1 191 ? 0.190 -0.889 -19.104 1.00 84.62 191 ALA A C 1
ATOM 1517 O O . ALA A 1 191 ? -0.843 -1.147 -18.492 1.00 84.62 191 ALA A O 1
ATOM 1518 N N . VAL A 1 192 ? 1.283 -1.645 -19.001 1.00 92.88 192 VAL A N 1
ATOM 1519 C CA . VAL A 1 192 ? 1.435 -2.760 -18.041 1.00 92.88 192 VAL A CA 1
ATOM 1520 C C . VAL A 1 192 ? 2.323 -2.376 -16.854 1.00 92.88 192 VAL A C 1
ATOM 1522 O O . VAL A 1 192 ? 2.587 -3.190 -15.972 1.00 92.88 192 VAL A O 1
ATOM 1525 N N . PHE A 1 193 ? 2.777 -1.123 -16.817 1.00 94.44 193 PHE A N 1
ATOM 1526 C CA . PHE A 1 193 ? 3.548 -0.544 -15.727 1.00 94.44 193 PHE A CA 1
ATOM 1527 C C . PHE A 1 193 ? 3.040 0.857 -15.386 1.00 94.44 193 PHE A C 1
ATOM 1529 O O . PHE A 1 193 ? 2.423 1.520 -16.219 1.00 94.44 193 PHE A O 1
ATOM 1536 N N . GLY A 1 194 ? 3.304 1.312 -14.166 1.00 92.38 194 GLY A N 1
ATOM 1537 C CA . GLY A 1 194 ? 2.886 2.629 -13.699 1.00 92.38 194 GLY A CA 1
ATOM 1538 C C . GLY A 1 194 ? 3.716 3.118 -12.521 1.00 92.38 194 GLY A C 1
ATOM 1539 O O . GLY A 1 194 ? 4.648 2.452 -12.068 1.00 92.38 194 GLY A O 1
ATOM 1540 N N . CYS A 1 195 ? 3.365 4.292 -12.010 1.00 91.44 195 CYS A N 1
ATOM 1541 C CA . CYS A 1 195 ? 3.959 4.814 -10.790 1.00 91.44 195 CYS A CA 1
ATOM 1542 C C . CYS A 1 195 ? 2.906 5.456 -9.890 1.00 91.44 195 CYS A C 1
ATOM 1544 O O . CYS A 1 195 ? 1.901 5.983 -10.373 1.00 91.44 195 CYS A O 1
ATOM 1546 N N . LEU A 1 196 ? 3.159 5.371 -8.587 1.00 89.06 196 LEU A N 1
ATOM 1547 C CA . LEU A 1 196 ? 2.329 5.908 -7.522 1.00 89.06 196 LEU A CA 1
ATOM 1548 C C . LEU A 1 196 ? 3.190 6.785 -6.608 1.00 89.06 196 LEU A C 1
ATOM 1550 O O . LEU A 1 196 ? 4.211 6.347 -6.081 1.00 89.06 196 LEU A O 1
ATOM 1554 N N . TYR A 1 197 ? 2.796 8.037 -6.407 1.00 86.62 197 TYR A N 1
ATOM 1555 C CA . TYR A 1 197 ? 3.501 8.941 -5.499 1.00 86.62 197 TYR A CA 1
ATOM 1556 C C . TYR A 1 197 ? 2.571 10.029 -4.955 1.00 86.62 197 TYR A C 1
ATOM 1558 O O . TYR A 1 197 ? 1.485 10.281 -5.476 1.00 86.62 197 TYR A O 1
ATOM 1566 N N . SER A 1 198 ? 2.992 10.668 -3.863 1.00 78.31 198 SER A N 1
ATOM 1567 C CA . SER A 1 198 ? 2.239 11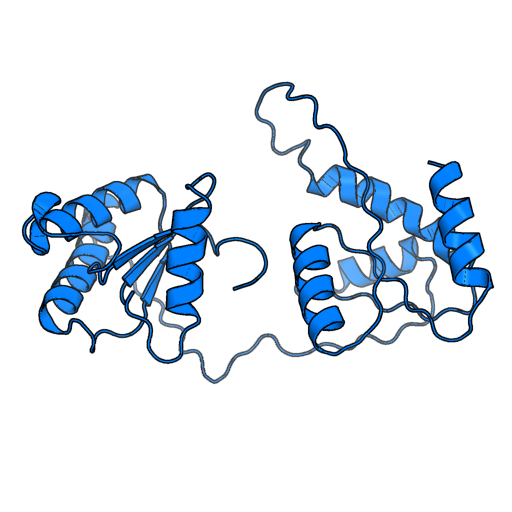.752 -3.228 1.00 78.31 198 SER A CA 1
ATOM 1568 C C . SER A 1 198 ? 2.044 12.939 -4.175 1.00 78.31 198 SER A C 1
ATOM 1570 O O . SER A 1 198 ? 2.950 13.278 -4.930 1.00 78.31 198 SER A O 1
ATOM 1572 N N . ASN A 1 199 ? 0.897 13.617 -4.083 1.00 74.56 199 ASN A N 1
ATOM 1573 C CA . ASN A 1 199 ? 0.530 14.780 -4.909 1.00 74.56 199 ASN A CA 1
ATOM 1574 C C . ASN A 1 199 ? 0.372 14.482 -6.413 1.00 74.56 199 ASN A C 1
ATOM 1576 O O . ASN A 1 199 ? 0.383 15.401 -7.229 1.00 74.56 199 ASN A O 1
ATOM 1580 N N . GLN A 1 200 ? 0.229 13.211 -6.788 1.00 79.62 200 GLN A N 1
ATOM 1581 C CA . GLN A 1 200 ? -0.171 12.825 -8.136 1.00 79.62 200 GLN A CA 1
ATOM 1582 C C . GLN A 1 200 ? -1.661 13.116 -8.364 1.00 79.62 200 GLN A C 1
ATOM 1584 O O . GLN A 1 200 ? -2.453 13.180 -7.422 1.00 79.62 200 GLN A O 1
ATOM 1589 N N . ASP A 1 201 ? -2.032 13.274 -9.633 1.00 82.81 201 ASP A N 1
ATOM 1590 C CA . ASP A 1 201 ? -3.421 13.399 -10.057 1.00 82.81 201 ASP A CA 1
ATOM 1591 C C . ASP A 1 201 ? -4.291 12.260 -9.483 1.00 82.81 201 ASP A C 1
ATOM 1593 O O . ASP A 1 201 ? -3.937 11.077 -9.551 1.00 82.81 201 ASP A O 1
ATOM 1597 N N . THR A 1 202 ? -5.429 12.633 -8.888 1.00 81.12 202 THR A N 1
ATOM 1598 C CA . THR A 1 202 ? -6.301 11.696 -8.164 1.00 81.12 202 THR A CA 1
ATOM 1599 C C . THR A 1 202 ? -6.972 10.694 -9.099 1.00 81.12 202 THR A C 1
ATOM 1601 O O . THR A 1 202 ? -7.197 9.551 -8.697 1.00 81.12 202 THR A O 1
ATOM 1604 N N . GLU A 1 203 ? -7.260 11.070 -10.344 1.00 83.12 203 GLU A N 1
ATOM 1605 C CA . GLU A 1 203 ? -7.839 10.165 -11.337 1.00 83.12 203 GLU A CA 1
ATOM 1606 C C . GLU A 1 203 ? -6.824 9.092 -11.732 1.00 83.12 203 GLU A C 1
ATOM 1608 O O . GLU A 1 203 ? -7.158 7.906 -11.767 1.00 83.12 203 GLU A O 1
ATOM 1613 N N . VAL A 1 204 ? -5.560 9.480 -11.936 1.00 83.50 204 VAL A N 1
ATOM 1614 C CA . VAL A 1 204 ? -4.474 8.540 -12.258 1.00 83.50 204 VAL A CA 1
ATOM 1615 C C . VAL A 1 204 ? -4.220 7.577 -11.099 1.00 83.50 204 VAL A C 1
ATOM 1617 O O . VAL A 1 204 ? -4.154 6.364 -11.313 1.00 83.50 204 VAL A O 1
ATOM 1620 N N . LEU A 1 205 ? -4.136 8.095 -9.869 1.00 84.75 205 LEU A N 1
ATOM 1621 C CA . LEU A 1 205 ? -4.006 7.274 -8.662 1.00 84.75 205 LEU A CA 1
ATOM 1622 C C . LEU A 1 205 ? -5.163 6.273 -8.547 1.00 84.75 205 LEU A C 1
ATOM 1624 O O . LEU A 1 205 ? -4.934 5.078 -8.364 1.00 84.75 205 LEU A O 1
ATOM 1628 N N . THR A 1 206 ? -6.402 6.748 -8.699 1.00 84.00 206 THR A N 1
ATOM 1629 C CA . THR A 1 206 ? -7.606 5.911 -8.593 1.00 84.00 206 THR A CA 1
ATOM 1630 C C . THR A 1 206 ? -7.640 4.844 -9.682 1.00 84.00 206 THR A C 1
ATOM 1632 O O . THR A 1 206 ? -7.977 3.698 -9.392 1.00 84.00 206 THR A O 1
ATOM 1635 N N . CYS A 1 207 ? -7.250 5.183 -10.913 1.00 86.19 207 CYS A N 1
ATOM 1636 C CA . CYS A 1 207 ? -7.170 4.249 -12.033 1.00 86.19 207 CYS A CA 1
ATOM 1637 C C . CYS A 1 207 ? -6.205 3.091 -11.735 1.00 86.19 207 CYS A C 1
ATOM 1639 O O . CYS A 1 207 ? -6.587 1.926 -11.844 1.00 86.19 207 CYS A O 1
ATOM 1641 N N . ILE A 1 208 ? -4.983 3.401 -11.290 1.00 88.62 208 ILE A N 1
ATOM 1642 C CA . ILE A 1 208 ? -3.970 2.384 -10.980 1.00 88.62 208 ILE A CA 1
ATOM 1643 C C . ILE A 1 208 ? -4.406 1.524 -9.787 1.00 88.62 208 ILE A C 1
ATOM 1645 O O . ILE A 1 208 ? -4.315 0.301 -9.853 1.00 88.62 208 ILE A O 1
ATOM 1649 N N . ILE A 1 209 ? -4.910 2.132 -8.708 1.00 87.62 209 ILE A N 1
ATOM 1650 C CA . ILE A 1 209 ? -5.342 1.392 -7.510 1.00 87.62 209 ILE A CA 1
ATOM 1651 C C . ILE A 1 209 ? -6.517 0.464 -7.830 1.00 87.62 209 ILE A C 1
ATOM 1653 O O . ILE A 1 209 ? -6.493 -0.705 -7.452 1.00 87.62 209 ILE A O 1
ATOM 1657 N N . THR A 1 210 ? -7.519 0.958 -8.560 1.00 88.06 210 THR A N 1
ATOM 1658 C CA . THR A 1 210 ? -8.700 0.162 -8.927 1.00 88.06 210 THR A CA 1
ATOM 1659 C C . THR A 1 210 ? -8.314 -1.029 -9.805 1.00 88.06 210 THR A C 1
ATOM 1661 O O . THR A 1 210 ? -8.842 -2.125 -9.624 1.00 88.06 210 THR A O 1
ATOM 1664 N N . ASP A 1 211 ? -7.365 -0.846 -10.726 1.00 90.75 211 ASP A N 1
ATOM 1665 C CA . ASP A 1 211 ? -6.836 -1.931 -11.555 1.00 90.75 211 ASP A CA 1
ATOM 1666 C C . ASP A 1 211 ? -6.077 -2.977 -10.721 1.00 90.75 211 ASP A C 1
ATO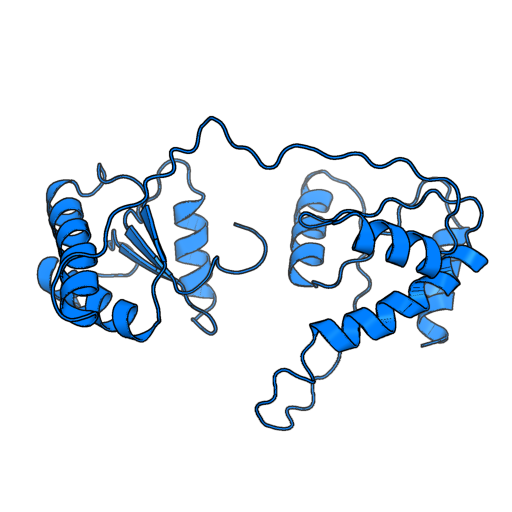M 1668 O O . ASP A 1 211 ? -6.336 -4.174 -10.859 1.00 90.75 211 ASP A O 1
ATOM 1672 N N . LEU A 1 212 ? -5.219 -2.542 -9.790 1.00 90.94 212 LEU A N 1
ATOM 1673 C CA . LEU A 1 212 ? -4.479 -3.430 -8.883 1.00 90.94 212 LEU A CA 1
ATOM 1674 C C . LEU A 1 212 ? -5.392 -4.230 -7.940 1.00 90.94 212 LEU A C 1
ATOM 1676 O O . LEU A 1 212 ? -5.030 -5.335 -7.543 1.00 90.94 212 LEU A O 1
ATOM 1680 N N . GLN A 1 213 ? -6.569 -3.698 -7.602 1.00 89.50 213 GLN A N 1
ATOM 1681 C CA . GLN A 1 213 ? -7.586 -4.376 -6.789 1.00 89.50 213 GLN A CA 1
ATOM 1682 C C . GLN A 1 213 ? -8.492 -5.321 -7.599 1.00 89.50 213 GLN A C 1
ATOM 1684 O O . GLN A 1 213 ? -9.313 -6.036 -7.019 1.00 89.50 213 GLN A O 1
ATOM 1689 N N . SER A 1 214 ? -8.377 -5.335 -8.929 1.00 91.00 214 SER A N 1
ATOM 1690 C CA . SER A 1 214 ? -9.166 -6.229 -9.777 1.00 91.00 214 SER A CA 1
ATOM 1691 C C . SER A 1 214 ? -8.699 -7.688 -9.666 1.00 91.00 214 SER A C 1
ATOM 1693 O O . SER A 1 214 ? -7.575 -7.979 -9.263 1.00 91.00 214 SER A O 1
ATOM 1695 N N . VAL A 1 215 ? -9.561 -8.634 -10.059 1.00 89.88 215 VAL A N 1
ATOM 1696 C CA . VAL A 1 215 ? -9.236 -10.078 -10.052 1.00 89.88 215 VAL A CA 1
ATOM 1697 C C . VAL A 1 215 ? -8.034 -10.390 -10.951 1.00 89.88 215 VAL A C 1
ATOM 1699 O O . VAL A 1 215 ? -7.273 -11.317 -10.677 1.00 89.88 215 VAL A O 1
ATOM 1702 N N . GLN A 1 216 ? -7.851 -9.614 -12.020 1.00 90.81 216 GLN A N 1
ATOM 1703 C CA . GLN A 1 216 ? -6.772 -9.803 -12.976 1.00 90.81 216 GLN A CA 1
ATOM 1704 C C . GLN A 1 216 ? -6.172 -8.441 -13.360 1.00 90.81 216 GLN A C 1
ATOM 1706 O O . GLN A 1 216 ? -6.521 -7.897 -14.407 1.00 90.81 216 GLN A O 1
ATOM 1711 N N . PRO A 1 217 ? -5.266 -7.894 -12.525 1.00 93.12 217 PRO A N 1
ATOM 1712 C CA . PRO A 1 217 ? -4.692 -6.572 -12.751 1.00 93.12 217 PRO A CA 1
ATOM 1713 C C . PRO A 1 217 ? -3.952 -6.489 -14.078 1.00 93.12 217 PRO A C 1
ATOM 1715 O O . PRO A 1 217 ? -3.228 -7.413 -14.449 1.00 93.12 217 PRO A O 1
ATOM 1718 N N . ARG A 1 218 ? -4.087 -5.374 -14.785 1.00 92.44 218 ARG A N 1
ATOM 1719 C CA . ARG A 1 218 ? -3.307 -5.104 -15.993 1.00 92.44 218 ARG A CA 1
ATOM 1720 C C . ARG A 1 218 ? -1.946 -4.529 -15.636 1.00 92.44 218 ARG A C 1
ATOM 1722 O O . ARG A 1 218 ? -0.951 -4.882 -16.267 1.00 92.44 218 ARG A O 1
ATOM 1729 N N . PHE A 1 219 ? -1.882 -3.655 -14.632 1.00 93.38 219 PHE A N 1
ATOM 1730 C CA . PHE A 1 219 ? -0.609 -3.185 -14.110 1.00 93.38 219 PHE A CA 1
ATOM 1731 C C . PHE A 1 219 ? 0.113 -4.349 -13.432 1.00 93.38 219 PHE A C 1
ATOM 1733 O O . PHE A 1 219 ? -0.375 -4.956 -12.478 1.00 93.38 219 PHE A O 1
ATOM 1740 N N . ARG A 1 220 ? 1.295 -4.669 -13.955 1.00 95.88 220 ARG A N 1
ATOM 1741 C CA . ARG A 1 220 ? 2.152 -5.745 -13.459 1.00 95.88 220 ARG A CA 1
ATOM 1742 C C . ARG A 1 220 ? 3.373 -5.222 -12.716 1.00 95.88 220 ARG A C 1
ATOM 1744 O O . ARG A 1 220 ? 3.837 -5.886 -11.802 1.00 95.88 220 ARG A O 1
ATOM 1751 N N . LEU A 1 221 ? 3.851 -4.021 -13.036 1.00 96.19 221 LEU A N 1
ATOM 1752 C CA . LEU A 1 221 ? 4.957 -3.382 -12.321 1.00 96.19 221 LEU A CA 1
ATOM 1753 C C . LEU A 1 221 ? 4.603 -1.947 -11.939 1.00 96.19 221 LEU A C 1
ATOM 1755 O O . LEU A 1 221 ? 4.342 -1.119 -12.809 1.00 96.19 221 LEU A O 1
ATOM 1759 N N . VAL A 1 222 ? 4.616 -1.634 -10.647 1.00 94.62 222 VAL A N 1
ATOM 1760 C CA . VAL A 1 222 ? 4.317 -0.284 -10.162 1.00 94.62 222 VAL A CA 1
ATOM 1761 C C . VAL A 1 222 ? 5.436 0.228 -9.272 1.00 94.62 222 VAL A C 1
ATOM 1763 O O . VAL A 1 222 ? 5.740 -0.353 -8.231 1.00 94.62 222 VAL A O 1
ATOM 1766 N N . PHE A 1 223 ? 6.039 1.341 -9.680 1.00 94.38 223 PHE A N 1
ATOM 1767 C CA . PHE A 1 223 ? 7.044 2.049 -8.894 1.00 94.38 223 PHE A CA 1
ATOM 1768 C C . PHE A 1 223 ? 6.363 2.967 -7.886 1.00 94.38 223 PHE A C 1
ATOM 1770 O O . PHE A 1 223 ? 5.452 3.708 -8.251 1.00 94.38 223 PHE A O 1
ATOM 1777 N N . THR A 1 224 ? 6.789 2.954 -6.627 1.00 92.12 224 THR A N 1
ATOM 1778 C CA . THR A 1 224 ? 6.145 3.785 -5.609 1.00 92.12 224 THR A CA 1
ATOM 1779 C C . THR A 1 224 ? 7.112 4.323 -4.562 1.00 92.12 224 THR A C 1
ATOM 1781 O O . THR A 1 224 ? 8.077 3.660 -4.192 1.00 92.12 224 THR A O 1
ATOM 1784 N N . THR A 1 225 ? 6.870 5.539 -4.071 1.00 87.25 225 THR A N 1
ATOM 1785 C CA . THR A 1 225 ? 7.676 6.133 -2.984 1.00 87.25 225 THR A CA 1
ATOM 1786 C C . THR A 1 225 ? 7.172 5.734 -1.604 1.00 87.25 225 THR A C 1
ATOM 1788 O O . THR A 1 225 ? 7.928 5.709 -0.635 1.00 87.25 225 THR A O 1
ATOM 1791 N N . THR A 1 226 ? 5.883 5.427 -1.501 1.00 70.06 226 THR A N 1
ATOM 1792 C CA . THR A 1 226 ? 5.204 5.069 -0.256 1.00 70.06 226 THR A CA 1
ATOM 1793 C C . THR A 1 226 ? 4.107 4.057 -0.551 1.00 70.06 226 THR A C 1
ATOM 1795 O O . THR A 1 226 ? 3.738 3.832 -1.702 1.00 70.06 226 THR A O 1
ATOM 1798 N N . VAL A 1 227 ? 3.569 3.402 0.473 1.00 64.19 227 VAL A N 1
ATOM 1799 C CA . VAL A 1 227 ? 2.280 2.729 0.294 1.00 64.19 227 VAL A CA 1
ATOM 1800 C C . VAL A 1 227 ? 1.281 3.864 0.133 1.00 64.19 227 VAL A C 1
ATOM 1802 O O . VAL A 1 227 ? 1.145 4.655 1.067 1.00 64.19 227 VAL A O 1
ATOM 1805 N N . VAL A 1 228 ? 0.657 4.007 -1.039 1.00 54.59 228 VAL A N 1
ATOM 1806 C CA . VAL A 1 228 ? -0.372 5.036 -1.238 1.00 54.59 228 VAL A CA 1
ATOM 1807 C C . VAL A 1 228 ? -1.350 4.949 -0.070 1.00 54.59 228 VAL A C 1
ATOM 1809 O O . VAL A 1 228 ? -1.857 3.875 0.253 1.00 54.59 228 VAL A O 1
ATOM 1812 N N . GLY A 1 229 ? -1.457 6.059 0.657 1.00 48.34 229 GLY A N 1
ATOM 1813 C CA . GLY A 1 229 ? -1.875 6.057 2.050 1.00 48.34 229 GLY A CA 1
ATOM 1814 C C . GLY A 1 229 ? -3.254 5.443 2.285 1.00 48.34 229 GLY A C 1
ATOM 1815 O O . GLY A 1 229 ? -4.219 5.765 1.607 1.00 48.34 229 GLY A O 1
ATOM 1816 N N . MET A 1 230 ? -3.349 4.656 3.359 1.00 46.22 230 MET A N 1
ATOM 1817 C CA . MET A 1 230 ? -4.575 4.485 4.151 1.00 46.22 230 MET A CA 1
ATOM 1818 C C . MET A 1 230 ? -5.752 3.710 3.529 1.00 46.22 230 MET A C 1
ATOM 1820 O O . MET A 1 230 ? -6.888 3.954 3.928 1.00 46.22 230 MET A O 1
ATOM 1824 N N . GLY A 1 231 ? -5.524 2.739 2.639 1.00 48.97 231 GLY A N 1
ATOM 1825 C CA . GLY A 1 231 ? 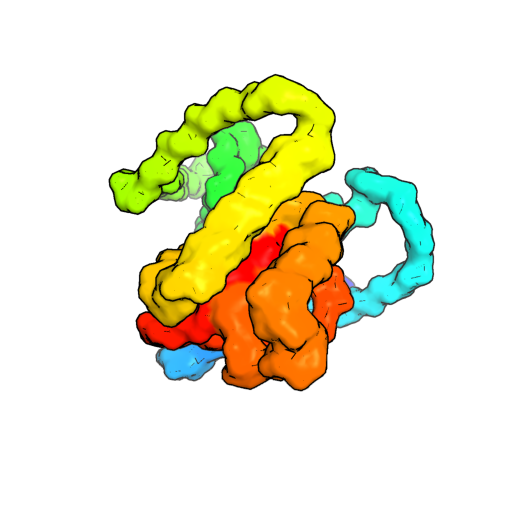-6.616 1.825 2.261 1.00 48.97 231 GLY A CA 1
ATOM 1826 C C . GLY A 1 231 ? -6.412 0.990 1.004 1.00 48.97 231 GLY A C 1
ATOM 1827 O O . GLY A 1 231 ? -7.350 0.879 0.220 1.00 48.97 231 GLY A O 1
ATOM 1828 N N . PHE A 1 232 ? -5.208 0.447 0.808 1.00 44.72 232 PHE A N 1
ATOM 1829 C CA . PHE A 1 232 ? -4.933 -0.506 -0.270 1.00 44.72 232 PHE A CA 1
ATOM 1830 C C . PHE A 1 232 ? -5.654 -1.840 -0.039 1.00 44.72 232 PHE A C 1
ATOM 1832 O O . PHE A 1 232 ? -5.637 -2.312 1.124 1.00 44.72 232 PHE A O 1
#

pLDDT: mean 74.81, std 17.79, range [24.14, 96.81]

Sequence (232 aa):
MFIFFKEIFEDLGRVQNKVLVVSPLNAIMEDQCKKLNKINVKVVQLSQKCQIIENNKDSCENGPGREFRKSFSELVVLKSFFNNVPIACLSGTLTGKHINALSKQLLISNFKVISVSPEKTNLKLIVCEKVKGTLMEKIENIYKSQIDQLLVERNNFPVTLMFMPMEYIAHAMSYAYYAFGGVSKITVNNAVFGCLYSNQDTEVLTCIITDLQSVQPRFRLVFTTTVVGMGF